Protein AF-A0A6A3VX20-F1 (afdb_monomer_lite)

Sequence (209 aa):
MDNLDRTNVVQSLFGRRSLMLQLNETEALQGNVLNSPFEDFERTFKRVWGNNADAISLFYAGTGALKTDFTRTGKRTKKGALMDGYNSCMRYVMNNFMDGYRQDVLDLLLGRFSVSRSKPSPFQTQGESLESVLTKLMGLVVAFFLVETYRSGSQSYMFERLFRSVLLTLLICAGVFTVLVKKGNALGKKLVRLPSLRPQDGCMTTWKR

Radius of gyration: 25.56 Å; chains: 1; bounding box: 77×34×66 Å

Structure (mmCIF, N/CA/C/O backbone):
data_AF-A0A6A3VX20-F1
#
_entry.id   AF-A0A6A3VX20-F1
#
loop_
_atom_site.group_PDB
_atom_site.id
_atom_site.type_symbol
_atom_site.label_atom_id
_atom_site.label_alt_id
_atom_site.label_comp_id
_atom_site.label_asym_id
_atom_site.label_entity_id
_atom_site.label_seq_id
_atom_site.pdbx_PDB_ins_code
_atom_site.Cartn_x
_atom_site.Cartn_y
_atom_site.Cartn_z
_atom_site.occupancy
_atom_site.B_iso_or_equiv
_atom_site.auth_seq_id
_atom_site.auth_comp_id
_atom_site.auth_asym_id
_atom_site.auth_atom_id
_atom_site.pdbx_PDB_model_num
ATOM 1 N N . MET A 1 1 ? -7.091 10.932 -1.385 1.00 47.62 1 MET A N 1
ATOM 2 C CA . MET A 1 1 ? -7.929 10.007 -0.600 1.00 47.62 1 MET A CA 1
ATOM 3 C C . MET A 1 1 ? -7.103 9.507 0.567 1.00 47.62 1 MET A C 1
ATOM 5 O O . MET A 1 1 ? -6.034 8.979 0.318 1.00 47.62 1 MET A O 1
ATOM 9 N N . ASP A 1 2 ? -7.589 9.749 1.784 1.00 53.16 2 ASP A N 1
ATOM 10 C CA . ASP A 1 2 ? -7.041 9.296 3.078 1.00 53.16 2 ASP A CA 1
ATOM 11 C C . ASP A 1 2 ? -8.202 9.305 4.101 1.00 53.16 2 ASP A C 1
ATOM 13 O O . ASP A 1 2 ? -8.168 9.907 5.176 1.00 53.16 2 ASP A O 1
ATOM 17 N N . ASN A 1 3 ? -9.342 8.760 3.672 1.00 71.56 3 ASN A N 1
ATOM 18 C CA . ASN A 1 3 ? -10.591 8.765 4.429 1.00 71.56 3 ASN A CA 1
ATOM 19 C C . ASN A 1 3 ? -10.781 7.482 5.237 1.00 71.56 3 ASN A C 1
ATOM 21 O O . ASN A 1 3 ? -11.480 7.560 6.237 1.00 71.56 3 ASN A O 1
ATOM 25 N N . LEU A 1 4 ? -10.131 6.368 4.874 1.00 76.12 4 LEU A N 1
ATOM 26 C CA . LEU A 1 4 ? -10.320 5.072 5.533 1.00 76.12 4 LEU A CA 1
ATOM 27 C C . LEU A 1 4 ? -10.043 5.129 7.042 1.00 76.12 4 LEU A C 1
ATOM 29 O O . LEU A 1 4 ? -10.886 4.719 7.838 1.00 76.12 4 LEU A O 1
ATOM 33 N N . ASP A 1 5 ? -8.905 5.700 7.444 1.00 75.94 5 ASP A N 1
ATOM 34 C CA . ASP A 1 5 ? -8.541 5.812 8.861 1.00 75.94 5 ASP A CA 1
ATOM 35 C C . ASP A 1 5 ? -9.547 6.694 9.618 1.00 75.94 5 ASP A C 1
ATOM 37 O O . ASP A 1 5 ? -9.981 6.360 10.721 1.00 75.94 5 ASP A O 1
ATOM 41 N N . ARG A 1 6 ? -9.980 7.803 9.002 1.00 80.56 6 ARG A N 1
ATOM 42 C CA . ARG A 1 6 ? -10.959 8.726 9.598 1.00 80.56 6 ARG A CA 1
ATOM 43 C C . ARG A 1 6 ? -12.339 8.081 9.711 1.00 80.56 6 ARG A C 1
ATOM 45 O O . ARG A 1 6 ? -12.985 8.212 10.746 1.00 80.56 6 ARG A O 1
ATOM 52 N N . THR A 1 7 ? -12.782 7.362 8.681 1.00 86.75 7 THR A N 1
ATOM 53 C CA . THR A 1 7 ? -14.069 6.663 8.685 1.00 86.75 7 THR A CA 1
ATOM 54 C C . THR A 1 7 ? -14.068 5.503 9.664 1.00 86.75 7 THR A C 1
ATOM 56 O O . THR A 1 7 ? -15.049 5.351 10.379 1.00 86.75 7 THR A O 1
ATOM 59 N N . ASN A 1 8 ? -12.974 4.740 9.778 1.00 86.88 8 ASN A N 1
ATOM 60 C CA . ASN A 1 8 ? -12.876 3.647 10.746 1.00 86.88 8 ASN A CA 1
ATOM 61 C C . ASN A 1 8 ? -12.945 4.172 12.187 1.00 86.88 8 ASN A C 1
ATOM 63 O O . ASN A 1 8 ? -13.639 3.597 13.021 1.00 86.88 8 ASN A O 1
ATOM 67 N N . VAL A 1 9 ? -12.296 5.308 12.473 1.00 83.69 9 VAL A N 1
ATOM 68 C CA . VAL A 1 9 ? -12.433 5.976 13.776 1.00 83.69 9 VAL A CA 1
ATOM 69 C C . VAL A 1 9 ? -13.889 6.364 14.028 1.00 83.69 9 VAL A C 1
ATOM 71 O O . VAL A 1 9 ? -14.437 5.980 15.056 1.00 83.69 9 VAL A O 1
ATOM 74 N N . VAL A 1 10 ? -14.546 7.053 13.092 1.00 87.38 10 VAL A N 1
ATOM 75 C CA . VAL A 1 10 ? -15.949 7.478 13.251 1.00 87.38 10 VAL A CA 1
ATOM 76 C C . VAL A 1 10 ? -16.891 6.281 13.425 1.00 87.38 10 VAL A C 1
ATOM 78 O O . VAL A 1 10 ? -17.720 6.280 14.332 1.00 87.38 10 VAL A O 1
ATOM 81 N N . GLN A 1 11 ? -16.733 5.232 12.619 1.00 90.25 11 GLN A N 1
ATOM 82 C CA . GLN A 1 11 ? -17.505 3.993 12.733 1.00 90.25 11 GLN A CA 1
ATOM 83 C C . GLN A 1 11 ? -17.296 3.318 14.091 1.00 90.25 11 GLN A C 1
ATOM 85 O O . GLN A 1 11 ? -18.267 2.867 14.695 1.00 90.25 11 GLN A O 1
ATOM 90 N N . SER A 1 12 ? -16.067 3.325 14.618 1.00 88.75 12 SER A N 1
ATOM 91 C CA . SER A 1 12 ? -15.797 2.801 15.958 1.00 88.75 12 SER A CA 1
ATOM 92 C C . SER A 1 12 ? -16.520 3.591 17.055 1.00 88.75 12 SER A C 1
ATOM 94 O O . SER A 1 12 ? -16.995 2.997 18.018 1.00 88.75 12 SER A O 1
ATOM 96 N N . LEU A 1 13 ? -16.702 4.909 16.900 1.00 87.38 13 LEU A N 1
ATOM 97 C CA . LEU A 1 13 ? -17.475 5.710 17.859 1.00 87.38 13 LEU A CA 1
ATOM 98 C C . LEU A 1 13 ? -18.955 5.315 17.860 1.00 87.38 13 LEU A C 1
ATOM 100 O O . LEU A 1 13 ? -19.541 5.122 18.926 1.00 87.38 13 LEU A O 1
ATOM 104 N N . PHE A 1 14 ? -19.548 5.151 16.674 1.00 89.25 14 PHE A N 1
ATOM 105 C CA . PHE A 1 14 ? -20.931 4.687 16.546 1.00 89.25 14 PHE A CA 1
ATOM 106 C C . PHE A 1 14 ? -21.106 3.264 17.081 1.00 89.25 14 PHE A C 1
ATOM 108 O O . PHE A 1 14 ? -22.036 3.012 17.846 1.00 89.25 14 PHE A O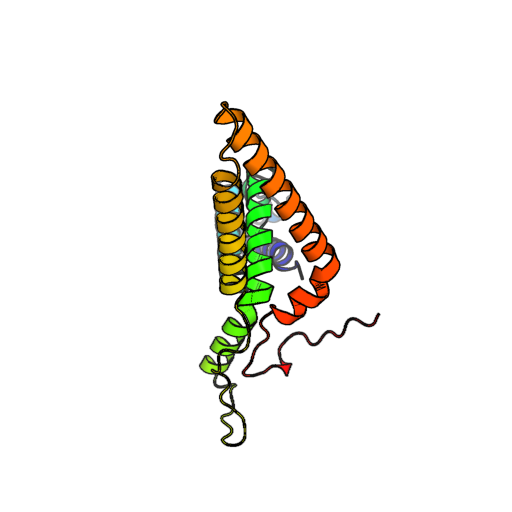 1
ATOM 115 N N . GLY A 1 15 ? -20.183 2.358 16.748 1.00 89.31 15 GLY A N 1
ATOM 116 C CA . GLY A 1 15 ? -20.183 0.986 17.253 1.00 89.31 15 GLY A CA 1
ATOM 117 C C . GLY A 1 15 ? -20.108 0.933 18.778 1.00 89.31 15 GLY A C 1
ATOM 118 O O . GLY A 1 15 ? -20.875 0.205 19.402 1.00 89.31 15 GLY A O 1
ATOM 119 N N . ARG A 1 16 ? -19.256 1.767 19.393 1.00 87.44 16 ARG A N 1
ATOM 120 C CA . ARG A 1 16 ? -19.167 1.881 20.856 1.00 87.44 16 ARG A CA 1
ATOM 121 C C . ARG A 1 16 ? -20.490 2.347 21.455 1.00 87.44 16 ARG A C 1
ATOM 123 O O . ARG A 1 16 ? -20.995 1.715 22.376 1.00 87.44 16 ARG A O 1
ATOM 130 N N . ARG A 1 17 ? -21.061 3.436 20.927 1.00 85.50 17 ARG A N 1
ATOM 131 C CA . ARG A 1 17 ? -22.326 3.994 21.426 1.00 85.50 17 ARG A CA 1
ATOM 132 C C . ARG A 1 17 ? -23.461 2.976 21.339 1.00 85.50 17 ARG A C 1
ATOM 134 O O . ARG A 1 17 ? -24.197 2.812 22.305 1.00 85.50 17 ARG A O 1
ATOM 141 N N . SER A 1 18 ? -23.577 2.282 20.207 1.00 89.75 18 SER A N 1
ATOM 142 C CA . SER A 1 18 ? -24.585 1.237 20.014 1.00 89.75 18 SER A CA 1
ATOM 143 C C . SER A 1 18 ? -24.419 0.093 21.014 1.00 89.75 18 SER A C 1
ATOM 145 O O . SER A 1 18 ? -25.410 -0.383 21.555 1.00 89.75 18 SER A O 1
ATOM 147 N N . LEU A 1 19 ? -23.183 -0.334 21.282 1.00 88.31 19 LEU A N 1
ATOM 148 C CA . LEU A 1 19 ? -22.917 -1.427 22.214 1.00 88.31 19 LEU A CA 1
ATOM 149 C C . LEU A 1 19 ? -23.241 -1.046 23.667 1.00 88.31 19 LEU A C 1
ATOM 151 O O . LEU A 1 19 ? -23.863 -1.831 24.372 1.00 88.31 19 LEU A O 1
ATOM 155 N N . MET A 1 20 ? -22.885 0.167 24.101 1.00 86.50 20 MET A N 1
ATOM 156 C CA . MET A 1 20 ? -23.205 0.646 25.457 1.00 86.50 20 MET A CA 1
ATOM 157 C C . MET A 1 20 ? -24.716 0.756 25.687 1.00 86.50 20 MET A C 1
ATOM 159 O O . MET A 1 20 ? -25.203 0.384 26.750 1.00 86.50 20 MET A O 1
ATOM 163 N N . LEU A 1 21 ? -25.470 1.196 24.672 1.00 85.88 21 LEU A N 1
ATOM 164 C CA . LEU A 1 21 ? -26.936 1.204 24.726 1.00 85.88 21 LEU A CA 1
ATOM 165 C C . LEU A 1 21 ? -27.516 -0.211 24.865 1.00 85.88 21 LEU A C 1
ATOM 167 O O . LEU A 1 21 ? -28.445 -0.410 25.639 1.00 85.88 21 LEU A O 1
ATOM 171 N N . GLN A 1 22 ? -26.964 -1.196 24.149 1.00 88.75 22 GLN A N 1
ATOM 172 C CA . GLN A 1 22 ? -27.412 -2.593 24.230 1.00 88.75 22 GLN A CA 1
ATOM 173 C C . GLN A 1 22 ? -27.111 -3.240 25.588 1.00 88.75 22 GLN A C 1
ATOM 175 O O . GLN A 1 22 ? -27.863 -4.103 26.028 1.00 88.75 22 GLN A O 1
ATOM 180 N N . LEU A 1 23 ? -26.037 -2.814 26.255 1.00 85.44 23 LEU A N 1
ATOM 181 C CA . LEU A 1 23 ? -25.660 -3.280 27.592 1.00 85.44 23 LEU A CA 1
ATOM 182 C C . LEU A 1 23 ? -26.382 -2.529 28.724 1.00 85.44 23 LEU A C 1
ATOM 184 O O . LEU A 1 23 ? -26.141 -2.822 29.888 1.00 85.44 23 LEU A O 1
ATOM 188 N N . ASN A 1 24 ? -27.272 -1.584 28.395 1.00 84.00 24 ASN A N 1
ATOM 189 C CA . ASN A 1 24 ? -27.953 -0.698 29.345 1.00 84.00 24 ASN A CA 1
ATOM 190 C C . ASN A 1 24 ? -26.993 0.160 30.202 1.00 84.00 24 ASN A C 1
ATOM 192 O O . ASN A 1 24 ? -27.363 0.668 31.256 1.00 84.00 24 ASN A O 1
ATOM 196 N N . GLU A 1 25 ? -25.768 0.373 29.716 1.00 80.44 25 GLU A N 1
ATOM 197 C CA . GLU A 1 25 ? -24.710 1.164 30.356 1.00 80.44 25 GLU A CA 1
ATOM 198 C C . GLU A 1 25 ? -24.813 2.637 29.929 1.00 80.44 25 GLU A C 1
ATOM 200 O O . GLU A 1 25 ? -23.901 3.231 29.344 1.00 80.44 25 GLU A O 1
ATOM 205 N N . THR A 1 26 ? -25.976 3.250 30.160 1.00 72.81 26 THR A N 1
ATOM 206 C CA . THR A 1 26 ? -26.253 4.629 29.721 1.00 72.81 26 THR A CA 1
ATOM 207 C C . THR A 1 26 ? -25.430 5.683 30.459 1.00 72.81 26 THR A C 1
ATOM 209 O O . THR A 1 26 ? -25.212 6.767 29.920 1.00 72.81 26 THR A O 1
ATOM 212 N N . GLU A 1 27 ? -24.920 5.373 31.651 1.00 69.12 27 GLU A N 1
ATOM 213 C CA . GLU A 1 27 ? -24.012 6.256 32.396 1.00 69.12 27 GLU A CA 1
ATOM 214 C C . GLU A 1 27 ? -22.659 6.403 31.684 1.00 69.12 27 GLU A C 1
ATOM 216 O O . GLU A 1 27 ? -22.110 7.503 31.597 1.00 69.12 27 GLU A O 1
ATOM 221 N N . ALA A 1 28 ? -22.172 5.337 31.036 1.00 65.38 28 ALA A N 1
ATOM 222 C CA . ALA A 1 28 ? -20.948 5.367 30.235 1.00 65.38 28 ALA A CA 1
ATOM 223 C C . ALA A 1 28 ? -21.065 6.252 28.974 1.00 65.38 28 ALA A C 1
ATOM 225 O O . ALA A 1 28 ? -20.051 6.604 28.370 1.00 65.38 28 ALA A O 1
ATOM 226 N N . LEU A 1 29 ? -22.284 6.646 28.577 1.00 67.44 29 LEU A N 1
ATOM 227 C CA . LEU A 1 29 ? -22.538 7.551 27.449 1.00 67.44 29 LEU A CA 1
ATOM 228 C C . LEU A 1 29 ? -22.410 9.036 27.810 1.00 67.44 29 LEU A C 1
ATOM 230 O O . LEU A 1 29 ? -22.338 9.863 26.900 1.00 67.44 29 LEU A O 1
ATOM 234 N N . GLN A 1 30 ? -22.406 9.379 29.102 1.00 66.94 30 GLN A N 1
ATOM 235 C CA . GLN A 1 30 ? -22.303 10.764 29.577 1.00 66.94 30 GLN A CA 1
ATOM 236 C C . GLN A 1 30 ? -20.843 11.248 29.680 1.00 66.94 30 GLN A C 1
ATOM 238 O O . GLN A 1 30 ? -20.593 12.445 29.810 1.00 66.94 30 GLN A O 1
ATOM 243 N N . GLY A 1 31 ? -19.876 10.325 29.599 1.00 66.50 31 GLY A N 1
ATOM 244 C CA . GLY A 1 31 ? -18.440 10.601 29.650 1.00 66.50 31 GLY A CA 1
ATOM 245 C C . GLY A 1 31 ? -17.804 10.982 28.304 1.00 66.50 31 GLY A C 1
ATOM 246 O O . GLY A 1 31 ? -18.465 11.310 27.320 1.00 66.50 31 GLY A O 1
ATOM 247 N N . ASN A 1 32 ? -16.470 10.937 28.249 1.00 68.38 32 ASN A N 1
ATOM 248 C CA . ASN A 1 32 ? -15.709 11.235 27.035 1.00 68.38 32 ASN A CA 1
ATOM 249 C C . ASN A 1 32 ? -15.990 10.190 25.939 1.00 68.38 32 ASN A C 1
ATOM 251 O O . ASN A 1 32 ? -15.681 9.017 26.099 1.00 68.38 32 ASN A O 1
ATOM 255 N N . VAL A 1 33 ? -16.482 10.630 24.779 1.00 66.19 33 VAL A N 1
ATOM 256 C CA . VAL A 1 33 ? -16.846 9.770 23.632 1.00 66.19 33 VAL A CA 1
ATOM 257 C C . VAL A 1 33 ? -15.693 8.863 23.158 1.00 66.19 33 VAL A C 1
ATOM 259 O O . VAL A 1 33 ? -15.923 7.816 22.544 1.00 66.19 33 VAL A O 1
ATOM 262 N N . LEU A 1 34 ? -14.444 9.253 23.435 1.00 66.38 34 LEU A N 1
ATOM 263 C CA . LEU A 1 34 ? -13.247 8.525 23.019 1.00 66.38 34 LEU A CA 1
ATOM 264 C C . LEU A 1 34 ? -12.863 7.357 23.936 1.00 66.38 34 LEU A C 1
ATOM 266 O O . LEU A 1 34 ? -12.123 6.490 23.473 1.00 66.38 34 LEU A O 1
ATOM 270 N N . ASN A 1 35 ? -13.330 7.317 25.188 1.00 67.06 35 ASN A N 1
ATOM 271 C CA . ASN A 1 35 ? -12.942 6.288 26.155 1.00 67.06 35 ASN A CA 1
ATOM 272 C C . ASN A 1 35 ? -14.130 5.856 27.019 1.00 67.06 35 ASN A C 1
ATOM 274 O O . ASN A 1 35 ? -14.902 6.683 27.489 1.00 67.06 35 ASN A O 1
ATOM 278 N N . SER A 1 36 ? -14.233 4.559 27.277 1.00 72.44 36 SER A N 1
ATOM 279 C CA . SER A 1 36 ? -15.156 4.012 28.273 1.00 72.44 36 SER A CA 1
ATOM 280 C C . SER A 1 36 ? -14.514 3.943 29.671 1.00 72.44 36 SER A C 1
ATOM 282 O O . SER A 1 36 ? -13.284 3.905 29.775 1.00 72.44 36 SER A O 1
ATOM 284 N N . PRO A 1 37 ? -15.318 3.907 30.753 1.00 73.19 37 PRO A N 1
ATOM 285 C CA . PRO A 1 37 ? -14.816 3.691 32.115 1.00 73.19 37 PRO A CA 1
ATOM 286 C C . PRO A 1 37 ? -14.284 2.261 32.340 1.00 73.19 37 PRO A C 1
ATOM 288 O O . PRO A 1 37 ? -13.600 2.002 33.325 1.00 73.19 37 PRO A O 1
ATOM 291 N N . PHE A 1 38 ? -14.564 1.337 31.416 1.00 83.00 38 PHE A N 1
ATOM 292 C CA . PHE A 1 38 ? -14.188 -0.073 31.491 1.00 83.00 38 PHE A CA 1
ATOM 293 C C . PHE A 1 38 ? -12.885 -0.344 30.723 1.00 83.00 38 PHE A C 1
ATOM 295 O O . PHE A 1 38 ? -12.883 -0.513 29.502 1.00 83.00 38 PHE A O 1
ATOM 302 N N . GLU A 1 39 ? -11.758 -0.419 31.432 1.00 83.81 39 GLU A N 1
ATOM 303 C CA . GLU A 1 39 ? -10.433 -0.503 30.801 1.00 83.81 39 GLU A CA 1
ATOM 304 C C . GLU A 1 39 ? -10.226 -1.780 29.959 1.00 83.81 39 GLU A C 1
ATOM 306 O O . GLU A 1 39 ? -9.725 -1.715 28.831 1.00 83.81 39 GLU A O 1
ATOM 311 N N . ASP A 1 40 ? -10.650 -2.943 30.463 1.00 86.94 40 ASP A N 1
ATOM 312 C CA . ASP A 1 40 ? -10.503 -4.223 29.752 1.00 86.94 40 ASP A CA 1
ATOM 313 C C . ASP A 1 40 ? -11.362 -4.293 28.484 1.00 86.94 40 ASP A C 1
ATOM 315 O O . ASP A 1 40 ? -10.932 -4.816 27.443 1.00 86.94 40 ASP A O 1
ATOM 319 N N . PHE A 1 41 ? -12.560 -3.707 28.549 1.00 86.50 41 PHE A N 1
ATOM 320 C CA . PHE A 1 41 ? -13.413 -3.534 27.384 1.00 86.50 41 PHE A CA 1
ATOM 321 C C . PHE A 1 41 ? -12.736 -2.616 26.363 1.00 86.50 41 PHE A C 1
ATOM 323 O O . PHE A 1 41 ? -12.622 -2.998 25.201 1.00 86.50 41 PHE A O 1
ATOM 330 N N . GLU A 1 42 ? -12.213 -1.457 26.775 1.00 85.19 42 GLU A N 1
ATOM 331 C CA . GLU A 1 42 ? -11.577 -0.510 25.856 1.00 85.19 42 GLU A CA 1
ATOM 332 C C . GLU A 1 42 ? -10.351 -1.122 25.163 1.00 85.19 42 GLU A C 1
ATOM 334 O O . GLU A 1 42 ? -10.161 -0.946 23.956 1.00 85.19 42 GLU A O 1
ATOM 339 N N . ARG A 1 43 ? -9.546 -1.903 25.894 1.00 85.94 43 ARG A N 1
ATOM 340 C CA . ARG A 1 43 ? -8.404 -2.641 25.335 1.00 85.94 43 ARG A CA 1
ATOM 341 C C . ARG A 1 43 ? -8.855 -3.624 24.254 1.00 85.94 43 ARG A C 1
ATOM 343 O O . ARG A 1 43 ? -8.271 -3.673 23.168 1.00 85.94 43 ARG A O 1
ATOM 350 N N . THR A 1 44 ? -9.909 -4.389 24.531 1.00 89.75 44 THR A N 1
ATOM 351 C CA . THR A 1 44 ? -10.455 -5.378 23.592 1.00 89.75 44 THR A CA 1
ATOM 352 C C . THR A 1 44 ? -11.109 -4.703 22.387 1.00 89.75 44 THR A C 1
ATOM 354 O O . THR A 1 44 ? -10.848 -5.092 21.248 1.00 89.75 44 THR A O 1
ATOM 357 N N . PHE A 1 45 ? -11.883 -3.645 22.615 1.00 89.19 45 PHE A N 1
ATOM 358 C CA . PHE A 1 45 ? -12.573 -2.867 21.593 1.00 89.19 45 PHE A CA 1
ATOM 359 C C . PHE A 1 45 ? -11.589 -2.216 20.615 1.00 89.19 45 PHE A C 1
ATOM 361 O O . PHE A 1 45 ? -11.701 -2.411 19.402 1.00 89.19 45 PHE A O 1
ATOM 368 N N . LYS A 1 46 ? -10.563 -1.519 21.127 1.00 86.38 46 LYS A N 1
ATOM 369 C CA . LYS A 1 46 ? -9.493 -0.924 20.307 1.00 86.38 46 LYS A CA 1
ATOM 370 C C . LYS A 1 46 ? -8.747 -1.982 19.497 1.00 86.38 46 LYS A C 1
ATOM 372 O O . LYS A 1 46 ? -8.416 -1.742 18.337 1.00 86.38 46 LYS A O 1
ATOM 377 N N . ARG A 1 47 ? -8.519 -3.173 20.063 1.00 88.00 47 ARG A N 1
ATOM 378 C CA . ARG A 1 47 ? -7.897 -4.292 19.338 1.00 88.00 47 ARG A CA 1
ATOM 379 C C . ARG A 1 47 ? -8.767 -4.777 18.176 1.00 88.00 47 ARG A C 1
ATOM 381 O O . ARG A 1 47 ? -8.247 -4.926 17.074 1.00 88.00 47 ARG A O 1
ATOM 388 N N . VAL A 1 48 ? -10.065 -4.993 18.400 1.00 91.25 48 VAL A N 1
ATOM 389 C CA . VAL A 1 48 ? -11.010 -5.441 17.358 1.00 91.25 48 VAL A CA 1
ATOM 390 C C . VAL A 1 48 ? -11.099 -4.417 16.226 1.00 91.25 48 VAL A C 1
ATOM 392 O O . VAL A 1 48 ? -10.933 -4.776 15.063 1.00 91.25 48 VAL A O 1
ATOM 395 N N . TRP A 1 49 ? -11.264 -3.135 16.552 1.00 88.38 49 TRP A N 1
ATOM 396 C CA . TRP A 1 49 ? -11.341 -2.072 15.545 1.00 88.38 49 TRP A CA 1
ATOM 397 C C . TRP A 1 49 ? -10.015 -1.797 14.832 1.00 88.38 49 TRP A C 1
ATOM 399 O O . TRP A 1 49 ? -10.020 -1.421 13.660 1.00 88.38 49 TRP A O 1
ATOM 409 N N . GLY A 1 50 ? -8.880 -2.020 15.500 1.00 86.19 50 GLY A N 1
ATOM 410 C CA . GLY A 1 50 ? -7.568 -2.019 14.856 1.00 86.19 50 GLY A CA 1
ATOM 411 C C . GLY A 1 50 ? -7.437 -3.146 13.829 1.00 86.19 50 GLY A C 1
ATOM 412 O O . GLY A 1 50 ? -6.991 -2.905 12.713 1.00 86.19 50 GLY A O 1
ATOM 413 N N . ASN A 1 51 ? -7.896 -4.355 14.166 1.00 88.19 51 ASN A N 1
ATOM 414 C CA . ASN A 1 51 ? -7.886 -5.490 13.239 1.00 88.19 51 ASN A CA 1
ATOM 415 C C . ASN A 1 51 ? -8.856 -5.287 12.064 1.00 88.19 51 ASN A C 1
ATOM 417 O O . ASN A 1 51 ? -8.535 -5.661 10.940 1.00 88.19 51 ASN A O 1
ATOM 421 N N . ASN A 1 52 ? -10.011 -4.661 12.306 1.00 89.25 52 ASN A N 1
ATOM 422 C CA . ASN A 1 52 ? -10.936 -4.267 11.244 1.00 89.25 52 ASN A CA 1
ATOM 423 C C . ASN A 1 52 ? -10.275 -3.289 10.259 1.00 89.25 52 ASN A C 1
ATOM 425 O O . ASN A 1 52 ? -10.339 -3.492 9.049 1.00 89.25 52 ASN A O 1
ATOM 429 N N . ALA A 1 53 ? -9.581 -2.268 10.773 1.00 85.81 53 ALA A N 1
ATOM 430 C CA . ALA A 1 53 ? -8.836 -1.329 9.938 1.00 85.81 53 ALA A CA 1
ATOM 431 C C . ALA A 1 53 ? -7.759 -2.037 9.103 1.00 85.81 53 ALA A C 1
ATOM 433 O O . ALA A 1 53 ? -7.644 -1.775 7.906 1.00 85.81 53 ALA A O 1
ATOM 434 N N . ASP A 1 54 ? -7.004 -2.953 9.718 1.00 85.50 54 ASP A N 1
ATOM 435 C CA . ASP A 1 54 ? -5.979 -3.749 9.038 1.00 85.50 54 ASP A CA 1
ATOM 436 C C . ASP A 1 54 ? -6.581 -4.596 7.904 1.00 85.50 54 ASP A C 1
ATOM 438 O O . ASP A 1 54 ? -6.047 -4.602 6.793 1.00 85.50 54 ASP A O 1
ATOM 442 N N . ALA A 1 55 ? -7.717 -5.254 8.150 1.00 88.50 55 ALA A N 1
ATOM 443 C CA . ALA A 1 55 ? -8.404 -6.077 7.157 1.00 88.50 55 ALA A CA 1
ATOM 444 C C . ALA A 1 55 ? -8.941 -5.247 5.981 1.00 88.50 55 ALA A C 1
ATOM 446 O O . ALA A 1 55 ? -8.711 -5.594 4.823 1.00 88.50 55 ALA A O 1
ATOM 447 N N . ILE A 1 56 ? -9.611 -4.121 6.250 1.00 87.44 56 ILE A N 1
ATOM 448 C CA . ILE A 1 56 ? -10.138 -3.257 5.182 1.00 87.44 56 ILE A CA 1
ATOM 449 C C . ILE A 1 56 ? -8.989 -2.627 4.386 1.00 87.44 56 ILE A C 1
ATOM 451 O O . ILE A 1 56 ? -9.045 -2.561 3.157 1.00 87.44 56 ILE A O 1
ATOM 455 N N . SER A 1 57 ? -7.919 -2.208 5.065 1.00 85.69 57 SER A N 1
ATOM 456 C CA . SER A 1 57 ? -6.719 -1.681 4.413 1.00 85.69 57 SER A CA 1
ATOM 457 C C . SER A 1 57 ? -6.077 -2.712 3.484 1.00 85.69 57 SER A C 1
ATOM 459 O O . SER A 1 57 ? -5.626 -2.351 2.396 1.00 85.69 57 SER A O 1
ATOM 461 N N . LEU A 1 58 ? -6.074 -3.992 3.866 1.00 84.94 58 LEU A N 1
ATOM 462 C CA . LEU A 1 58 ? -5.560 -5.064 3.019 1.00 84.94 58 LEU A CA 1
ATOM 463 C C . LEU A 1 58 ? -6.376 -5.203 1.728 1.00 84.94 58 LEU A C 1
ATOM 465 O O . LEU A 1 58 ? -5.788 -5.311 0.656 1.00 84.94 58 LEU A O 1
ATOM 469 N N . PHE A 1 59 ? -7.707 -5.151 1.802 1.00 80.62 59 PHE A N 1
ATOM 470 C CA . PHE A 1 59 ? -8.550 -5.233 0.605 1.00 80.62 59 PHE A CA 1
ATOM 471 C C . PHE A 1 59 ? -8.419 -4.010 -0.300 1.00 80.62 59 PHE A C 1
ATOM 473 O O . PHE A 1 59 ? -8.392 -4.151 -1.519 1.00 80.62 59 PHE A O 1
ATOM 480 N N . TYR A 1 60 ? -8.337 -2.817 0.289 1.00 78.69 60 TYR A N 1
ATOM 481 C CA . TYR A 1 60 ? -8.330 -1.572 -0.472 1.00 78.69 60 TYR A CA 1
ATOM 482 C C . TYR A 1 60 ? -6.949 -1.212 -1.027 1.00 78.69 60 TYR A C 1
ATOM 484 O O . TYR A 1 60 ? -6.820 -0.803 -2.174 1.00 78.69 60 TYR A O 1
ATOM 492 N N . ALA A 1 61 ? -5.909 -1.338 -0.206 1.00 80.19 61 ALA A N 1
ATOM 493 C CA . ALA A 1 61 ? -4.566 -0.857 -0.518 1.00 80.19 61 ALA A CA 1
ATOM 494 C C . ALA A 1 61 ? -3.528 -1.986 -0.614 1.00 80.19 61 ALA A C 1
ATOM 496 O O . ALA A 1 61 ? -2.366 -1.730 -0.930 1.00 80.19 61 ALA A O 1
ATOM 497 N N . GLY A 1 62 ? -3.917 -3.230 -0.311 1.00 78.94 62 GLY A N 1
ATOM 498 C CA . GLY A 1 62 ? -3.024 -4.385 -0.360 1.00 78.94 62 GLY A CA 1
ATOM 499 C C . GLY A 1 62 ? -1.995 -4.452 0.769 1.00 78.94 62 GLY A C 1
ATOM 500 O O . GLY A 1 62 ? -1.129 -5.323 0.755 1.00 78.94 62 GLY A O 1
ATOM 501 N N . THR A 1 63 ? -2.073 -3.549 1.749 1.00 82.50 63 THR A N 1
ATOM 502 C CA . THR A 1 63 ? -1.156 -3.488 2.894 1.00 82.50 63 THR A CA 1
ATOM 503 C C . THR A 1 63 ? -1.922 -3.263 4.193 1.00 82.50 63 THR A C 1
ATOM 505 O O . THR A 1 63 ? -3.073 -2.824 4.174 1.00 82.50 63 THR A O 1
ATOM 508 N N . GLY A 1 64 ? -1.285 -3.540 5.336 1.00 80.19 64 GLY A N 1
ATOM 509 C CA . GLY A 1 64 ? -1.862 -3.245 6.655 1.00 80.19 64 GLY A CA 1
ATOM 510 C C . GLY A 1 64 ? -2.146 -1.753 6.852 1.00 80.19 64 GLY A C 1
ATOM 511 O O . GLY A 1 64 ? -1.648 -0.915 6.090 1.00 80.19 64 GLY A O 1
ATOM 512 N N . ALA A 1 65 ? -2.953 -1.405 7.858 1.00 77.62 65 ALA A N 1
ATOM 513 C CA . ALA A 1 65 ? -3.312 -0.013 8.102 1.00 77.62 65 ALA A CA 1
ATOM 514 C C . ALA A 1 65 ? -2.075 0.826 8.481 1.00 77.62 65 ALA A C 1
ATOM 516 O O . ALA A 1 65 ? -1.080 0.322 9.013 1.00 77.62 65 ALA A O 1
ATOM 517 N N . LEU A 1 66 ? -2.130 2.125 8.183 1.00 77.19 66 LEU A N 1
ATOM 518 C CA . LEU A 1 66 ? -1.118 3.074 8.647 1.00 77.19 66 LEU A CA 1
ATOM 519 C C . LEU A 1 66 ? -1.453 3.474 10.085 1.00 77.19 66 LEU A C 1
ATOM 521 O O . LEU A 1 66 ? -2.613 3.440 10.492 1.00 77.19 66 LEU A O 1
ATOM 525 N N . LYS A 1 67 ? -0.443 3.878 10.862 1.00 73.31 67 LYS A N 1
ATOM 526 C CA . LYS A 1 67 ? -0.615 4.408 12.229 1.00 73.31 67 LYS A CA 1
ATOM 527 C C . LYS A 1 67 ? -1.340 3.448 13.181 1.00 73.31 67 LYS A C 1
ATOM 529 O O . LYS A 1 67 ? -1.994 3.877 14.134 1.00 73.31 67 LYS A O 1
ATOM 534 N N . THR A 1 68 ? -1.191 2.144 12.961 1.00 66.69 68 THR A N 1
ATOM 535 C CA . THR A 1 68 ? -1.748 1.091 13.829 1.00 66.69 68 THR A CA 1
ATOM 536 C C . THR A 1 68 ? -1.226 1.170 15.264 1.00 66.69 68 THR A C 1
ATOM 538 O O . THR A 1 68 ? -1.904 0.762 16.205 1.00 66.69 68 THR A O 1
ATOM 541 N N . ASP A 1 69 ? -0.030 1.724 15.461 1.00 65.00 69 ASP A N 1
ATOM 542 C CA . ASP A 1 69 ? 0.547 1.961 16.782 1.00 65.00 69 ASP A CA 1
ATOM 543 C C . ASP A 1 69 ? -0.203 3.062 17.545 1.00 65.00 69 ASP A C 1
ATOM 545 O O . ASP A 1 69 ? -0.502 2.901 18.732 1.00 65.00 69 ASP A O 1
ATOM 549 N N . PHE A 1 70 ? -0.598 4.132 16.852 1.00 63.03 70 PHE A N 1
ATOM 550 C CA . PHE A 1 70 ? -1.399 5.206 17.426 1.00 63.03 70 PHE A CA 1
ATOM 551 C C . PHE A 1 70 ? -2.810 4.730 17.790 1.00 63.03 70 PHE A C 1
ATOM 553 O O . PHE A 1 70 ? -3.290 5.040 18.877 1.00 63.03 70 PHE A O 1
ATOM 560 N N . THR A 1 71 ? -3.459 3.928 16.940 1.00 63.16 71 THR A N 1
ATOM 561 C CA . THR A 1 71 ? -4.808 3.412 17.232 1.00 63.16 71 THR A CA 1
ATOM 562 C C . THR A 1 71 ? -4.819 2.389 18.371 1.00 63.16 71 THR A C 1
ATOM 564 O O . THR A 1 71 ? -5.779 2.353 19.140 1.00 63.16 71 THR A O 1
ATOM 567 N N . ARG A 1 72 ? -3.750 1.593 18.530 1.00 66.81 72 ARG A N 1
ATOM 568 C CA . ARG A 1 72 ? -3.657 0.564 19.584 1.00 66.81 72 ARG A CA 1
ATOM 569 C C . ARG A 1 72 ? -3.136 1.082 20.924 1.00 66.81 72 ARG A C 1
ATOM 571 O O . ARG A 1 72 ? -3.611 0.633 21.960 1.00 66.81 72 ARG A O 1
ATOM 578 N N . THR A 1 73 ? -2.165 1.995 20.925 1.00 61.41 73 THR A N 1
ATOM 579 C CA . THR A 1 73 ? -1.477 2.435 22.159 1.00 61.41 73 THR A CA 1
ATOM 580 C C . THR A 1 73 ? -1.627 3.923 22.470 1.00 61.41 73 THR A C 1
ATOM 582 O O . THR A 1 73 ? -1.210 4.370 23.536 1.00 61.41 73 THR A O 1
ATOM 585 N N . GLY A 1 74 ? -2.194 4.717 21.556 1.00 62.75 74 GLY A N 1
ATOM 586 C CA . GLY A 1 74 ? -2.352 6.167 21.718 1.00 62.75 74 GLY A CA 1
ATOM 587 C C . GLY A 1 74 ? -1.046 6.969 21.651 1.00 62.75 74 GLY A C 1
ATOM 588 O O . GLY A 1 74 ? -1.078 8.193 21.752 1.00 62.75 74 GLY A O 1
ATOM 589 N N . LYS A 1 75 ? 0.110 6.314 21.467 1.00 69.50 75 LYS A N 1
ATOM 590 C CA . LYS A 1 75 ? 1.430 6.949 21.354 1.00 69.50 75 LYS A CA 1
ATOM 591 C C . LYS A 1 75 ? 2.112 6.545 20.054 1.00 69.50 75 LYS A C 1
ATOM 593 O O . LYS A 1 75 ? 1.997 5.413 19.594 1.00 69.50 75 LYS A O 1
ATOM 598 N N . ARG A 1 76 ? 2.856 7.486 19.469 1.00 70.50 76 ARG A N 1
ATOM 599 C CA . ARG A 1 76 ? 3.632 7.249 18.250 1.00 70.50 76 ARG A CA 1
ATOM 600 C C . ARG A 1 76 ? 4.978 6.616 18.589 1.00 70.50 76 ARG A C 1
ATOM 602 O O . ARG A 1 76 ? 5.745 7.176 19.368 1.00 70.50 76 ARG A O 1
ATOM 609 N N . THR A 1 77 ? 5.287 5.477 17.978 1.00 79.44 77 THR A N 1
ATOM 610 C CA . THR A 1 77 ? 6.557 4.768 18.181 1.00 79.44 77 THR A CA 1
ATOM 611 C C . THR A 1 77 ? 7.484 4.948 16.978 1.00 79.44 77 THR A C 1
ATOM 613 O O . THR A 1 77 ? 7.034 4.995 15.834 1.00 79.44 77 THR A O 1
ATOM 616 N N . LYS A 1 78 ? 8.807 5.011 17.202 1.00 83.56 78 LYS A N 1
ATOM 617 C CA . LYS A 1 78 ? 9.790 5.083 16.097 1.00 83.56 78 LYS A CA 1
ATOM 618 C C . LYS A 1 78 ? 9.696 3.861 15.171 1.00 83.56 78 LYS A C 1
ATOM 620 O O . LYS A 1 78 ? 9.789 3.999 13.956 1.00 83.56 78 LYS A O 1
ATOM 625 N N . LYS A 1 79 ? 9.443 2.678 15.745 1.00 82.31 79 LYS A N 1
ATOM 626 C CA . LYS A 1 79 ? 9.207 1.433 14.997 1.00 82.31 79 LYS A CA 1
ATOM 627 C C . LYS A 1 79 ? 7.938 1.516 14.138 1.00 82.31 79 LYS A C 1
ATOM 629 O O . LYS A 1 79 ? 7.983 1.144 12.971 1.00 82.31 79 LYS A O 1
ATOM 634 N N . GLY A 1 80 ? 6.842 2.045 14.686 1.00 80.38 80 GLY A N 1
ATOM 635 C CA . GLY A 1 80 ? 5.599 2.269 13.943 1.00 80.38 80 GLY A CA 1
ATOM 636 C C . GLY A 1 80 ? 5.763 3.279 12.810 1.00 80.38 80 GLY A C 1
ATOM 637 O O . GLY A 1 80 ? 5.255 3.058 11.718 1.00 80.38 80 GLY A O 1
ATOM 638 N N . ALA A 1 81 ? 6.561 4.332 13.011 1.00 84.12 81 ALA A N 1
ATOM 639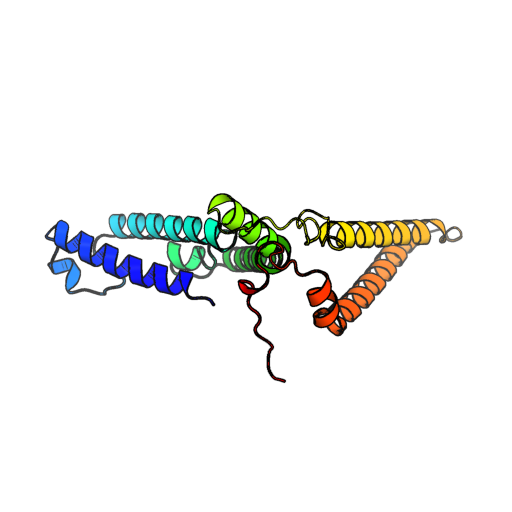 C CA . ALA A 1 81 ? 6.882 5.281 11.947 1.00 84.12 81 ALA A CA 1
ATOM 640 C C . ALA A 1 81 ? 7.641 4.639 10.773 1.00 84.12 81 ALA A C 1
ATOM 642 O O . ALA A 1 81 ? 7.337 4.935 9.619 1.00 84.12 81 ALA A O 1
ATOM 643 N N . LEU A 1 82 ? 8.588 3.738 11.051 1.00 86.31 82 LEU A N 1
ATOM 644 C CA . LEU A 1 82 ? 9.317 3.018 10.005 1.00 86.31 82 LEU A CA 1
ATOM 645 C C . LEU A 1 82 ? 8.415 2.022 9.262 1.00 86.31 82 LEU A C 1
ATOM 647 O O . LEU A 1 82 ? 8.449 1.964 8.034 1.00 86.31 82 LEU A O 1
ATOM 651 N N . MET A 1 83 ? 7.568 1.292 9.993 1.00 84.12 83 MET A N 1
ATOM 652 C CA . MET A 1 83 ? 6.588 0.379 9.395 1.00 84.12 83 MET A CA 1
ATOM 653 C C . MET A 1 83 ? 5.587 1.125 8.504 1.00 84.12 83 MET A C 1
ATOM 655 O O . MET A 1 83 ? 5.254 0.661 7.417 1.00 84.12 83 MET A O 1
ATOM 659 N N . ASP A 1 84 ? 5.161 2.316 8.920 1.00 84.81 84 ASP A N 1
ATOM 660 C CA . ASP A 1 84 ? 4.291 3.165 8.112 1.00 84.81 84 ASP A CA 1
ATOM 661 C C . ASP A 1 84 ? 4.971 3.647 6.832 1.00 84.81 84 ASP A C 1
ATOM 663 O O . ASP A 1 84 ? 4.327 3.711 5.785 1.00 84.81 84 ASP A O 1
ATOM 667 N N . GLY A 1 85 ? 6.271 3.950 6.888 1.00 85.62 85 GLY A N 1
ATOM 668 C CA . GLY A 1 85 ? 7.061 4.258 5.698 1.00 85.62 85 GLY A CA 1
ATOM 669 C C . GLY A 1 85 ? 7.069 3.088 4.713 1.00 85.62 85 GLY A C 1
ATOM 670 O O . GLY A 1 85 ? 6.754 3.270 3.538 1.00 85.62 85 GLY A O 1
ATOM 671 N N . TYR A 1 86 ? 7.338 1.875 5.205 1.00 86.69 86 TYR A N 1
ATOM 672 C CA . TYR A 1 86 ? 7.294 0.655 4.396 1.00 86.69 86 TYR A CA 1
ATOM 673 C C . TYR A 1 86 ? 5.910 0.423 3.772 1.00 86.69 86 TYR A C 1
ATOM 675 O O . TYR A 1 86 ? 5.800 0.264 2.555 1.00 86.69 86 TYR A O 1
ATOM 683 N N . ASN A 1 87 ? 4.846 0.486 4.579 1.00 83.19 87 ASN A N 1
ATOM 684 C CA . ASN A 1 87 ? 3.473 0.318 4.104 1.00 83.19 87 ASN A CA 1
ATOM 685 C C . ASN A 1 87 ? 3.097 1.389 3.075 1.00 83.19 87 ASN A C 1
ATOM 687 O O . ASN A 1 87 ? 2.442 1.070 2.088 1.00 83.19 87 ASN A O 1
ATOM 691 N N . SER A 1 88 ? 3.533 2.637 3.259 1.00 84.44 88 SER A N 1
ATOM 692 C CA . SER A 1 88 ? 3.283 3.730 2.308 1.00 84.44 88 SER A CA 1
ATOM 693 C C . SER A 1 88 ? 3.979 3.493 0.969 1.00 84.44 88 SER A C 1
ATOM 695 O O .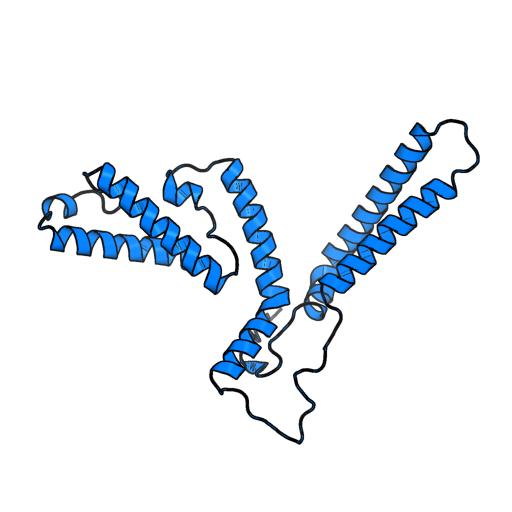 SER A 1 88 ? 3.352 3.643 -0.079 1.00 84.44 88 SER A O 1
ATOM 697 N N . CYS A 1 89 ? 5.247 3.070 0.986 1.00 85.19 89 CYS A N 1
ATOM 698 C CA . CYS A 1 89 ? 5.982 2.704 -0.226 1.00 85.19 89 CYS A CA 1
ATOM 699 C C . CYS A 1 89 ? 5.311 1.533 -0.950 1.00 85.19 89 CYS A C 1
ATOM 701 O O . CYS A 1 89 ? 5.109 1.585 -2.162 1.00 85.19 89 CYS A O 1
ATOM 703 N N . MET A 1 90 ? 4.913 0.499 -0.207 1.00 83.88 90 MET A N 1
ATOM 704 C CA . MET A 1 90 ? 4.238 -0.664 -0.772 1.00 83.88 90 MET A CA 1
ATOM 705 C C . MET A 1 90 ? 2.878 -0.285 -1.377 1.00 83.88 90 MET A C 1
ATOM 707 O O . MET A 1 90 ? 2.606 -0.655 -2.515 1.00 83.88 90 MET A O 1
ATOM 711 N N . ARG A 1 91 ? 2.068 0.541 -0.697 1.00 86.06 91 ARG A N 1
ATOM 712 C CA . ARG A 1 91 ? 0.814 1.082 -1.260 1.00 86.06 91 ARG A CA 1
ATOM 713 C C . ARG A 1 91 ? 1.057 1.886 -2.523 1.00 86.06 91 ARG A C 1
ATOM 715 O O . ARG A 1 91 ? 0.321 1.725 -3.487 1.00 86.06 91 ARG A O 1
ATOM 722 N N . TYR A 1 92 ? 2.085 2.734 -2.542 1.00 84.25 92 TYR A N 1
ATOM 723 C CA . TYR A 1 92 ? 2.433 3.496 -3.738 1.00 84.25 92 TYR A CA 1
ATOM 724 C C . TYR A 1 92 ? 2.712 2.561 -4.918 1.00 84.25 92 TYR A C 1
ATOM 726 O O . TYR A 1 92 ? 2.168 2.767 -6.001 1.00 84.25 92 TYR A O 1
ATOM 734 N N . VAL A 1 93 ? 3.498 1.503 -4.707 1.00 83.31 93 VAL A N 1
ATOM 735 C CA . VAL A 1 93 ? 3.802 0.521 -5.755 1.00 83.31 93 VAL A CA 1
ATOM 736 C C . VAL A 1 93 ? 2.541 -0.243 -6.175 1.00 83.31 93 VAL A C 1
ATOM 738 O O . VAL A 1 93 ? 2.222 -0.311 -7.360 1.00 83.31 93 VAL A O 1
ATOM 741 N N . MET A 1 94 ? 1.783 -0.784 -5.223 1.00 83.12 94 MET A N 1
ATOM 742 C CA . MET A 1 94 ? 0.588 -1.578 -5.510 1.00 83.12 94 MET A CA 1
ATOM 743 C C . MET A 1 94 ? -0.484 -0.766 -6.244 1.00 83.12 94 MET A C 1
ATOM 745 O O . MET A 1 94 ? -1.036 -1.266 -7.222 1.00 83.12 94 MET A O 1
ATOM 749 N N . ASN A 1 95 ? -0.722 0.480 -5.831 1.00 83.50 95 ASN A N 1
ATOM 750 C CA . ASN A 1 95 ? -1.740 1.349 -6.422 1.00 83.50 95 ASN A CA 1
ATOM 751 C C . ASN A 1 95 ? -1.349 1.859 -7.818 1.00 83.50 95 ASN A C 1
ATOM 753 O O . ASN A 1 95 ? -2.218 2.118 -8.638 1.00 83.50 95 ASN A O 1
ATOM 757 N N . ASN A 1 96 ? -0.055 2.022 -8.112 1.00 81.88 96 ASN A N 1
ATOM 758 C CA . ASN A 1 96 ? 0.384 2.513 -9.425 1.00 81.88 96 ASN A CA 1
ATOM 759 C C . ASN A 1 96 ? 0.621 1.388 -10.442 1.00 81.88 96 ASN A C 1
ATOM 761 O O . ASN A 1 96 ? 0.408 1.587 -11.636 1.00 81.88 96 ASN A O 1
ATOM 765 N N . PHE A 1 97 ? 1.090 0.218 -9.999 1.00 81.31 97 PHE A N 1
ATOM 766 C CA . PHE A 1 97 ? 1.593 -0.821 -10.908 1.00 81.31 97 PHE A CA 1
ATOM 767 C C . PHE A 1 97 ? 0.760 -2.101 -10.929 1.00 81.31 97 PHE A C 1
ATOM 769 O O . PHE A 1 97 ? 0.870 -2.860 -11.887 1.00 81.31 97 PHE A O 1
ATOM 776 N N . MET A 1 98 ? -0.064 -2.357 -9.910 1.00 80.75 98 MET A N 1
ATOM 777 C CA . MET A 1 98 ? -0.868 -3.586 -9.822 1.00 80.75 98 MET A CA 1
ATOM 778 C C . MET A 1 98 ? -2.376 -3.325 -9.847 1.00 80.75 98 MET A C 1
ATOM 780 O O . MET A 1 98 ? -3.148 -4.254 -10.074 1.00 80.75 98 MET A O 1
ATOM 784 N N . ASP A 1 99 ? -2.801 -2.081 -9.639 1.00 82.88 99 ASP A N 1
ATOM 785 C CA . ASP A 1 99 ? -4.211 -1.728 -9.475 1.00 82.88 99 ASP A CA 1
ATOM 786 C C . ASP A 1 99 ? -5.039 -1.934 -10.745 1.00 82.88 99 ASP A C 1
ATOM 788 O O . ASP A 1 99 ? -6.091 -2.565 -10.689 1.00 82.88 99 ASP A O 1
ATOM 792 N N . GLY A 1 100 ? -4.519 -1.533 -11.913 1.00 82.12 100 GLY A N 1
ATOM 793 C CA . GLY A 1 100 ? -5.201 -1.762 -13.191 1.00 82.12 100 GLY A CA 1
ATOM 794 C C . GLY A 1 100 ? -5.526 -3.237 -13.439 1.00 82.12 100 GLY A C 1
ATOM 795 O O . GLY A 1 100 ? -6.635 -3.565 -13.845 1.00 82.12 100 GLY A O 1
ATOM 796 N N . TYR A 1 101 ? -4.602 -4.140 -13.091 1.00 83.12 101 TYR A N 1
ATOM 797 C CA . TYR A 1 101 ? -4.839 -5.581 -13.198 1.00 83.12 101 TYR A CA 1
ATOM 798 C C . TYR A 1 101 ? -5.920 -6.068 -12.222 1.00 83.12 101 TYR A C 1
ATOM 800 O O . TYR A 1 101 ? -6.760 -6.884 -12.595 1.00 83.12 101 TYR A O 1
ATOM 808 N N . ARG A 1 102 ? -5.939 -5.566 -10.977 1.00 84.25 102 ARG A N 1
ATOM 809 C CA . ARG A 1 102 ? -6.999 -5.911 -10.011 1.00 84.25 102 ARG A CA 1
ATOM 810 C C . ARG A 1 102 ? -8.368 -5.466 -10.503 1.00 84.25 102 ARG A C 1
ATOM 812 O O . ARG A 1 102 ? -9.318 -6.238 -10.414 1.00 84.25 102 ARG A O 1
ATOM 819 N N . GLN A 1 103 ? -8.449 -4.250 -11.034 1.00 86.12 103 GLN A N 1
ATOM 820 C CA . GLN A 1 103 ? -9.681 -3.707 -11.585 1.00 86.12 103 GLN A CA 1
ATOM 821 C C . GLN A 1 103 ? -10.171 -4.540 -12.777 1.00 86.12 103 GLN A C 1
ATOM 823 O O . GLN A 1 103 ? -11.344 -4.897 -12.823 1.00 86.12 103 GLN A O 1
ATOM 828 N N . ASP A 1 104 ? -9.267 -4.950 -13.670 1.00 85.94 104 ASP A N 1
ATOM 829 C CA . ASP A 1 104 ? -9.606 -5.827 -14.794 1.00 85.94 104 ASP A CA 1
ATOM 830 C C . ASP A 1 104 ? -10.152 -7.189 -14.323 1.00 85.94 104 ASP A C 1
ATOM 832 O O . ASP A 1 104 ? -11.150 -7.682 -14.851 1.00 85.94 104 ASP A O 1
ATOM 836 N N . VAL A 1 105 ? -9.556 -7.796 -13.290 1.00 87.50 105 VAL A N 1
ATOM 837 C CA . VAL A 1 105 ? -10.077 -9.047 -12.709 1.00 87.50 105 VAL A CA 1
ATOM 838 C C . VAL A 1 105 ? -11.483 -8.844 -12.135 1.00 87.50 105 VAL A C 1
ATOM 840 O O . VAL A 1 105 ? -12.360 -9.677 -12.363 1.00 87.50 105 VAL A O 1
ATOM 843 N N . LEU A 1 106 ? -11.726 -7.741 -11.422 1.00 88.19 106 LEU A N 1
ATOM 844 C CA . LEU A 1 106 ? -13.047 -7.428 -10.873 1.00 88.19 106 LEU A CA 1
ATOM 845 C C . LEU A 1 106 ? -14.088 -7.209 -11.974 1.00 88.19 106 LEU A C 1
ATOM 847 O O . LEU A 1 106 ? -15.191 -7.745 -11.885 1.00 88.19 106 LEU A O 1
ATOM 851 N N . ASP A 1 107 ? -13.744 -6.472 -13.026 1.00 87.81 107 ASP A N 1
ATOM 852 C CA . ASP A 1 107 ? -14.647 -6.228 -14.150 1.00 87.81 107 ASP A CA 1
ATOM 853 C C . ASP A 1 107 ? -14.986 -7.515 -14.908 1.00 87.81 107 ASP A C 1
ATOM 855 O O . ASP A 1 107 ? -16.121 -7.681 -15.365 1.00 87.81 107 ASP A O 1
ATOM 859 N N . LEU A 1 108 ? -14.038 -8.452 -14.996 1.00 88.06 108 LEU A N 1
ATOM 860 C CA . LEU A 1 108 ? -14.276 -9.773 -15.567 1.00 88.06 108 LEU A CA 1
ATOM 861 C C . LEU A 1 108 ? -15.223 -10.607 -14.689 1.00 88.06 108 LEU A C 1
ATOM 863 O O . LEU A 1 108 ? -16.196 -11.158 -15.201 1.00 88.06 108 LEU A O 1
ATOM 867 N N . LEU A 1 109 ? -14.979 -10.662 -13.375 1.00 89.69 109 LEU A N 1
ATOM 868 C CA . LEU A 1 109 ? -15.808 -11.414 -12.422 1.00 89.69 109 LEU A CA 1
ATOM 869 C C . LEU A 1 109 ? -17.236 -10.864 -12.319 1.00 89.69 109 LEU A C 1
ATOM 871 O O . LEU A 1 109 ? -18.186 -11.627 -12.174 1.00 89.69 109 LEU A O 1
ATOM 875 N N . LEU A 1 110 ? -17.394 -9.544 -12.416 1.00 90.25 110 LEU A N 1
ATOM 876 C CA . LEU A 1 110 ? -18.691 -8.867 -12.374 1.00 90.25 110 LEU A CA 1
ATOM 877 C C . LEU A 1 110 ? -19.409 -8.853 -13.734 1.00 90.25 110 LEU A C 1
ATOM 879 O O . LEU A 1 110 ? -20.475 -8.246 -13.846 1.00 90.25 110 LEU A O 1
ATOM 883 N N . GLY A 1 111 ? -18.831 -9.463 -14.776 1.00 87.50 111 GLY A N 1
ATOM 884 C CA . GLY A 1 111 ? -19.421 -9.515 -16.116 1.00 87.50 111 GLY A CA 1
ATOM 885 C C . GLY A 1 111 ? -19.528 -8.150 -16.807 1.00 87.50 111 GLY A C 1
ATOM 886 O O . GLY A 1 111 ? -20.350 -7.968 -17.701 1.00 87.50 111 GLY A O 1
ATOM 887 N N . ARG A 1 112 ? -18.718 -7.165 -16.402 1.00 85.00 112 ARG A N 1
ATOM 888 C CA . ARG A 1 112 ? -18.730 -5.795 -16.951 1.00 85.00 112 ARG A CA 1
ATOM 889 C C . ARG A 1 112 ? -17.937 -5.655 -18.251 1.00 85.00 112 ARG A C 1
ATOM 891 O O . ARG A 1 112 ? -17.985 -4.598 -18.893 1.00 85.00 112 ARG A O 1
ATOM 898 N N . PHE A 1 113 ? -17.198 -6.694 -18.633 1.00 82.12 113 PHE A N 1
ATOM 899 C CA . PHE A 1 113 ? -16.424 -6.748 -19.865 1.00 82.12 113 PHE A CA 1
ATOM 900 C C . PHE A 1 113 ? -17.290 -7.158 -21.067 1.00 82.12 113 PHE A C 1
ATOM 902 O O . PHE A 1 113 ? -18.010 -8.152 -21.023 1.00 82.12 113 PHE A O 1
ATOM 909 N N . SER A 1 114 ? -17.189 -6.404 -22.165 1.00 78.81 114 SER A N 1
ATOM 910 C CA . SER A 1 114 ? -17.874 -6.700 -23.429 1.00 78.81 114 SER A CA 1
ATOM 911 C C . SER A 1 114 ? -16.868 -7.205 -24.461 1.00 78.81 114 SER A C 1
ATOM 913 O O . SER A 1 114 ? -15.925 -6.499 -24.830 1.00 78.81 114 SER A O 1
ATOM 915 N N . VAL A 1 115 ? -17.072 -8.437 -24.930 1.00 79.62 115 VAL A N 1
ATOM 916 C CA . VAL A 1 115 ? -16.211 -9.072 -25.932 1.00 79.62 115 VAL A CA 1
ATOM 917 C C . VAL A 1 115 ? -16.533 -8.495 -27.309 1.00 79.62 115 VAL A C 1
ATOM 919 O O . VAL A 1 115 ? -17.636 -8.674 -27.821 1.00 79.62 115 VAL A O 1
ATOM 922 N N . SER A 1 116 ? -15.556 -7.846 -27.944 1.00 80.12 116 SER A N 1
ATOM 923 C CA . SER A 1 116 ? -15.663 -7.409 -29.339 1.00 80.12 116 SER A CA 1
ATOM 924 C C . SER A 1 116 ? -14.623 -8.109 -30.201 1.00 80.12 116 SER A C 1
ATOM 926 O O . SER A 1 116 ? -13.432 -8.018 -29.919 1.00 80.12 116 SER A O 1
ATOM 928 N N . ARG A 1 117 ? -15.055 -8.744 -31.297 1.00 81.31 117 ARG A N 1
ATOM 929 C CA . ARG A 1 117 ? -14.148 -9.378 -32.273 1.00 81.31 117 ARG A CA 1
ATOM 930 C C . ARG A 1 117 ? -13.328 -8.368 -33.085 1.00 81.31 117 ARG A C 1
ATOM 932 O O . ARG A 1 117 ? -12.333 -8.746 -33.687 1.00 81.31 117 ARG A O 1
ATOM 939 N N . SER A 1 118 ? -13.745 -7.100 -33.109 1.00 82.38 118 SER A N 1
ATOM 940 C CA . SER A 1 118 ? -13.046 -6.019 -33.817 1.00 82.38 118 SER A CA 1
ATOM 941 C C . SER A 1 118 ? -11.930 -5.361 -33.002 1.00 82.38 118 SER A C 1
ATOM 943 O O . SER A 1 118 ? -11.161 -4.577 -33.554 1.00 82.38 118 SER A O 1
ATOM 945 N N . LYS A 1 119 ? -11.845 -5.640 -31.694 1.00 77.25 119 LYS A N 1
ATOM 946 C CA . LYS A 1 119 ? -10.824 -5.072 -30.807 1.00 77.25 119 LYS A CA 1
ATOM 947 C C . LYS A 1 119 ? -9.721 -6.107 -30.553 1.00 77.25 119 LYS A C 1
ATOM 949 O O . LYS A 1 119 ? -10.029 -7.295 -30.456 1.00 77.25 119 LYS A O 1
ATOM 954 N N . PRO A 1 120 ? -8.449 -5.685 -30.434 1.00 76.38 120 PRO A N 1
ATOM 955 C CA . PRO A 1 120 ? -7.373 -6.587 -30.040 1.00 76.38 120 PRO A CA 1
ATOM 956 C C . PRO A 1 120 ? -7.639 -7.170 -28.647 1.00 76.38 120 PRO A C 1
ATOM 958 O O . PRO A 1 120 ? -8.329 -6.560 -27.828 1.00 76.38 120 PRO A O 1
ATOM 961 N N . SER A 1 121 ? -7.084 -8.357 -28.384 1.00 76.62 121 SER A N 1
ATOM 962 C CA . SER A 1 121 ? -7.226 -9.009 -27.080 1.00 76.62 121 SER A CA 1
ATOM 963 C C . SER A 1 121 ? -6.657 -8.112 -25.970 1.00 76.62 121 SER A C 1
ATOM 965 O O . SER A 1 121 ? -5.501 -7.694 -26.076 1.00 76.62 121 SER A O 1
ATOM 967 N N . PRO A 1 122 ? -7.416 -7.852 -24.890 1.00 71.00 122 PRO A N 1
ATOM 968 C CA . PRO A 1 122 ? -6.939 -7.050 -23.765 1.00 71.00 122 PRO A CA 1
ATOM 969 C C . PRO A 1 122 ? -5.846 -7.762 -22.953 1.00 71.00 122 PRO A C 1
ATOM 971 O O . PRO A 1 122 ? -5.108 -7.118 -22.220 1.00 71.00 122 PRO A O 1
ATOM 974 N N . PHE A 1 123 ? -5.693 -9.080 -23.118 1.00 72.06 123 PHE A N 1
ATOM 975 C CA . PHE A 1 123 ? -4.692 -9.891 -22.418 1.00 72.06 123 PHE A CA 1
ATOM 976 C C . PHE A 1 123 ? -3.317 -9.899 -23.099 1.00 72.06 123 PHE A C 1
ATOM 978 O O . PHE A 1 123 ? -2.463 -10.719 -22.769 1.00 72.06 123 PHE A O 1
ATOM 985 N N . GLN A 1 124 ? -3.084 -9.017 -24.073 1.00 68.69 124 GLN A N 1
ATOM 986 C CA . GLN A 1 124 ? -1.737 -8.806 -24.590 1.00 68.69 124 GLN A CA 1
ATOM 987 C C . GLN A 1 124 ? -0.893 -8.109 -23.523 1.00 68.69 124 GLN A C 1
ATOM 989 O O . GLN A 1 124 ? -1.306 -7.100 -22.955 1.00 68.69 124 GLN A O 1
ATOM 994 N N . THR A 1 125 ? 0.301 -8.639 -23.258 1.00 61.16 125 THR A N 1
ATOM 995 C CA . THR A 1 125 ? 1.256 -8.082 -22.295 1.00 61.16 125 THR A CA 1
ATOM 996 C C . THR A 1 125 ? 1.705 -6.691 -22.756 1.00 61.16 125 THR A C 1
ATOM 998 O O . THR A 1 125 ? 2.682 -6.549 -23.489 1.00 61.16 125 THR A O 1
ATOM 1001 N N . GLN A 1 126 ? 0.967 -5.644 -22.385 1.00 60.12 126 GLN A N 1
ATOM 1002 C CA . GLN A 1 126 ? 1.314 -4.273 -22.744 1.00 60.12 126 GLN A CA 1
ATOM 1003 C C . GLN A 1 126 ? 2.368 -3.723 -21.774 1.00 60.12 126 GLN A C 1
ATOM 1005 O O . GLN A 1 126 ? 2.099 -3.501 -20.594 1.00 60.12 126 GLN A O 1
ATOM 1010 N N . GLY A 1 127 ? 3.570 -3.477 -22.303 1.00 65.06 127 GLY A N 1
ATOM 1011 C CA . GLY A 1 127 ? 4.623 -2.691 -21.656 1.00 65.06 127 GLY A CA 1
ATOM 1012 C C . GLY A 1 127 ? 5.573 -3.462 -20.735 1.00 65.06 127 GLY A C 1
ATOM 1013 O O . GLY A 1 127 ? 5.296 -4.570 -20.274 1.00 65.06 127 GLY A O 1
ATOM 1014 N N . GLU A 1 128 ? 6.731 -2.852 -20.465 1.00 71.88 128 GLU A N 1
ATOM 1015 C CA . GLU A 1 128 ? 7.688 -3.380 -19.490 1.00 71.88 128 GLU A CA 1
ATOM 1016 C C . GLU A 1 128 ? 7.090 -3.320 -18.080 1.00 71.88 128 GLU A C 1
ATOM 1018 O O . GLU A 1 128 ? 6.629 -2.268 -17.634 1.00 71.88 128 GLU A O 1
ATOM 1023 N N . SER A 1 129 ? 7.096 -4.446 -17.362 1.00 74.56 129 SER A N 1
ATOM 1024 C CA . SER A 1 129 ? 6.712 -4.460 -15.951 1.00 74.56 129 SER A CA 1
ATOM 1025 C C . SER A 1 129 ? 7.758 -3.730 -15.108 1.00 74.56 129 SER A C 1
ATOM 1027 O O . SER A 1 129 ? 8.952 -3.757 -15.416 1.00 74.56 129 SER A O 1
ATOM 1029 N N . LEU A 1 130 ? 7.325 -3.127 -13.996 1.00 76.62 130 LEU A N 1
ATOM 1030 C CA . LEU A 1 130 ? 8.243 -2.557 -13.007 1.00 76.62 130 LEU A CA 1
ATOM 1031 C C . LEU A 1 130 ? 9.277 -3.596 -12.548 1.00 76.62 130 LEU A C 1
ATOM 1033 O O . LEU A 1 130 ? 10.455 -3.278 -12.437 1.00 76.62 130 LEU A O 1
ATOM 1037 N N . GLU A 1 131 ? 8.854 -4.845 -12.358 1.00 79.88 131 GLU A N 1
ATOM 1038 C CA . GLU A 1 131 ? 9.743 -5.960 -12.022 1.00 79.88 131 GLU A CA 1
ATOM 1039 C C . GLU A 1 131 ? 10.837 -6.151 -13.074 1.00 79.88 131 GLU A C 1
ATOM 1041 O O . GLU A 1 131 ? 12.013 -6.177 -12.728 1.00 79.88 131 GLU A O 1
ATOM 1046 N N . SER A 1 132 ? 10.481 -6.182 -14.363 1.00 83.25 132 SER A N 1
ATOM 1047 C CA . SER A 1 132 ? 11.461 -6.327 -15.442 1.00 83.25 132 SER A CA 1
ATOM 1048 C C . SER A 1 132 ? 12.450 -5.162 -15.479 1.00 83.25 132 SER A C 1
ATOM 1050 O O . SER A 1 132 ? 13.652 -5.386 -15.631 1.00 83.25 132 SER A O 1
ATOM 1052 N N . VAL A 1 133 ? 11.975 -3.928 -15.290 1.00 83.88 133 VAL A N 1
ATOM 1053 C CA . VAL A 1 133 ? 12.839 -2.739 -15.235 1.00 83.88 133 VAL A CA 1
ATOM 1054 C C . VAL A 1 133 ? 13.790 -2.806 -14.040 1.00 83.88 133 VAL A C 1
ATOM 1056 O O . VAL A 1 133 ? 14.984 -2.544 -14.193 1.00 83.88 133 VAL A O 1
ATOM 1059 N N . LEU A 1 134 ? 13.298 -3.198 -12.862 1.00 83.44 134 LEU A N 1
ATOM 1060 C CA . LEU A 1 134 ? 14.118 -3.354 -11.661 1.00 83.44 134 LEU A CA 1
ATOM 1061 C C . LEU A 1 134 ? 15.168 -4.455 -11.825 1.00 83.44 134 LEU A C 1
ATOM 1063 O O . LEU A 1 134 ? 16.327 -4.234 -11.478 1.00 83.44 134 LEU A O 1
ATOM 1067 N N . THR A 1 135 ? 14.806 -5.604 -12.400 1.00 86.94 135 THR A N 1
ATOM 1068 C CA . THR A 1 135 ? 15.754 -6.692 -12.678 1.00 86.94 135 THR A CA 1
ATOM 1069 C C . THR A 1 135 ? 16.840 -6.246 -13.656 1.00 86.94 135 THR A C 1
ATOM 1071 O O . THR A 1 135 ? 18.018 -6.508 -13.416 1.00 86.94 135 THR A O 1
ATOM 1074 N N . LYS A 1 136 ? 16.481 -5.516 -14.722 1.00 87.81 136 LYS A N 1
ATOM 1075 C CA . LYS A 1 136 ? 17.454 -4.960 -15.680 1.00 87.81 136 LYS A CA 1
ATOM 1076 C C . LYS A 1 136 ? 18.407 -3.967 -15.014 1.00 87.81 136 LYS A C 1
ATOM 1078 O O . LYS A 1 136 ? 19.615 -4.053 -15.222 1.00 87.81 136 LYS A O 1
ATOM 1083 N N . LEU A 1 137 ? 17.884 -3.052 -14.195 1.00 86.12 137 LEU A N 1
ATOM 1084 C CA . LEU A 1 137 ? 18.699 -2.081 -13.458 1.00 86.12 137 LEU A CA 1
ATOM 1085 C C . LEU A 1 137 ? 19.643 -2.768 -12.469 1.00 86.12 137 LEU A C 1
ATOM 1087 O O . LEU A 1 137 ? 20.821 -2.425 -12.412 1.00 86.12 137 LEU A O 1
ATOM 1091 N N . MET A 1 138 ? 19.153 -3.761 -11.728 1.00 86.75 138 MET A N 1
ATOM 1092 C CA . MET A 1 138 ? 19.964 -4.527 -10.784 1.00 86.75 138 MET A CA 1
ATOM 1093 C C . MET A 1 138 ? 21.074 -5.300 -11.501 1.00 86.75 138 MET A C 1
ATOM 1095 O O . MET A 1 138 ? 22.226 -5.247 -11.078 1.00 86.75 138 MET A O 1
ATOM 1099 N N . GLY A 1 139 ? 20.752 -5.942 -12.627 1.00 89.88 139 GLY A N 1
ATOM 1100 C CA . GLY A 1 139 ? 21.737 -6.613 -13.473 1.00 89.88 139 GLY A CA 1
ATOM 1101 C C . GLY A 1 139 ? 22.819 -5.659 -13.984 1.00 89.88 139 GLY A C 1
ATOM 1102 O O . GLY A 1 139 ? 23.996 -6.005 -13.944 1.00 89.88 139 GLY A O 1
ATOM 1103 N N . LEU A 1 140 ? 22.449 -4.438 -14.386 1.00 88.38 140 LEU A N 1
ATOM 1104 C CA . LEU A 1 140 ? 23.400 -3.412 -14.826 1.00 88.38 140 LEU A CA 1
ATOM 1105 C C . LEU A 1 140 ? 24.330 -2.979 -13.685 1.00 88.38 140 LEU A C 1
ATOM 1107 O O . LEU A 1 140 ? 25.541 -2.916 -13.882 1.00 88.38 140 LEU A O 1
ATOM 1111 N N . VAL A 1 141 ? 23.792 -2.737 -12.486 1.00 88.00 141 VAL A N 1
ATOM 1112 C CA . VAL A 1 141 ? 24.589 -2.376 -11.300 1.00 88.00 141 VAL A CA 1
ATOM 1113 C C . VAL A 1 141 ? 25.582 -3.484 -10.943 1.00 88.00 141 VAL A C 1
ATOM 1115 O O . VAL A 1 141 ? 26.754 -3.201 -10.704 1.00 88.00 141 VAL A O 1
ATOM 1118 N N . VAL A 1 142 ? 25.140 -4.745 -10.956 1.00 89.00 142 VAL A N 1
ATOM 1119 C CA . VAL A 1 142 ? 26.006 -5.902 -10.687 1.00 89.00 142 VAL A CA 1
ATOM 1120 C C . VAL A 1 142 ? 27.080 -6.041 -11.764 1.00 89.00 142 VAL A C 1
ATOM 1122 O O . VAL A 1 142 ? 28.254 -6.190 -11.435 1.00 89.00 142 VAL A O 1
ATOM 1125 N N . ALA A 1 143 ? 26.713 -5.940 -13.042 1.00 89.38 143 ALA A N 1
ATOM 1126 C CA . ALA A 1 143 ? 27.666 -6.008 -14.145 1.00 89.38 143 ALA A CA 1
ATOM 1127 C C . ALA A 1 143 ? 28.718 -4.895 -14.048 1.00 89.38 143 ALA A C 1
ATOM 1129 O O . ALA A 1 143 ? 29.907 -5.166 -14.184 1.00 89.38 143 ALA A O 1
ATOM 1130 N N . PHE A 1 144 ? 28.301 -3.664 -13.741 1.00 86.31 144 PHE A N 1
ATOM 1131 C CA . PHE A 1 144 ? 29.213 -2.542 -13.538 1.00 86.31 144 PHE A CA 1
ATOM 1132 C C . PHE A 1 144 ? 30.178 -2.798 -12.374 1.00 86.31 144 PHE A C 1
ATOM 1134 O O . PHE A 1 144 ? 31.388 -2.641 -12.528 1.00 86.31 144 PHE A O 1
ATOM 1141 N N . PHE A 1 145 ? 29.660 -3.256 -11.231 1.00 86.38 145 PHE A N 1
ATOM 1142 C CA . PHE A 1 145 ? 30.480 -3.592 -10.070 1.00 86.38 145 PHE A CA 1
ATOM 1143 C C . PHE A 1 145 ? 31.526 -4.669 -10.399 1.00 86.38 145 PHE A C 1
ATOM 1145 O O . PHE A 1 145 ? 32.697 -4.532 -10.037 1.00 86.38 145 PHE A O 1
ATOM 1152 N N . LEU A 1 146 ? 31.130 -5.717 -11.130 1.00 87.50 146 LEU A N 1
ATOM 1153 C CA . LEU A 1 146 ? 32.033 -6.786 -11.559 1.00 87.50 146 LEU A CA 1
ATOM 1154 C C . LEU A 1 146 ? 33.094 -6.281 -12.545 1.00 87.50 146 LEU A C 1
ATOM 1156 O O . LEU A 1 146 ? 34.269 -6.613 -12.389 1.00 87.50 146 LEU A O 1
ATOM 1160 N N . VAL A 1 147 ? 32.710 -5.444 -13.513 1.00 86.94 147 VAL A N 1
ATOM 1161 C CA . VAL A 1 147 ? 33.636 -4.849 -14.490 1.00 86.94 147 VAL A CA 1
ATOM 1162 C C . VAL A 1 147 ? 34.661 -3.952 -13.802 1.00 86.94 147 VAL A C 1
ATOM 1164 O O . VAL A 1 147 ? 35.850 -4.088 -14.076 1.00 86.94 147 VAL A O 1
ATOM 1167 N N . GLU A 1 148 ? 34.253 -3.086 -12.873 1.00 81.75 148 GLU A N 1
ATOM 1168 C CA . GLU A 1 148 ? 35.193 -2.237 -12.125 1.00 81.75 148 GLU A CA 1
ATOM 1169 C C . GLU A 1 148 ? 36.105 -3.055 -11.205 1.00 81.75 148 GLU A C 1
ATOM 1171 O O . GLU A 1 148 ? 37.296 -2.761 -11.070 1.00 81.75 148 GLU A O 1
ATOM 1176 N N . THR A 1 149 ? 35.579 -4.134 -10.623 1.00 81.50 149 THR A N 1
ATOM 1177 C CA . THR A 1 149 ? 36.384 -5.065 -9.825 1.00 81.50 149 THR A CA 1
ATOM 1178 C C . THR A 1 149 ? 37.422 -5.792 -10.688 1.00 81.50 149 THR A C 1
ATOM 1180 O O . THR A 1 149 ? 38.544 -6.010 -10.231 1.00 81.50 149 THR A O 1
ATOM 1183 N N . TYR A 1 150 ? 37.086 -6.128 -11.938 1.00 81.12 150 TYR A N 1
ATOM 1184 C CA . TYR A 1 150 ? 37.975 -6.818 -12.879 1.00 81.12 150 TYR A CA 1
ATOM 1185 C C . TYR A 1 150 ? 39.003 -5.885 -13.543 1.00 81.12 150 TYR A C 1
ATOM 1187 O O . TYR A 1 150 ? 40.177 -6.230 -13.654 1.00 81.12 150 TYR A O 1
ATOM 1195 N N . ARG A 1 151 ? 38.594 -4.676 -13.951 1.00 77.75 151 ARG A N 1
ATOM 1196 C CA . ARG A 1 151 ? 39.442 -3.695 -14.656 1.00 77.75 151 ARG A CA 1
ATOM 1197 C C . ARG A 1 151 ? 40.578 -3.154 -13.782 1.00 77.75 151 ARG A C 1
ATOM 1199 O O . ARG A 1 151 ? 41.603 -2.712 -14.294 1.00 77.75 151 ARG A O 1
ATOM 1206 N N . SER A 1 152 ? 40.427 -3.205 -12.461 1.00 66.38 152 SER A N 1
ATOM 1207 C CA . SER A 1 152 ? 41.438 -2.782 -11.485 1.00 66.38 152 SER A CA 1
ATOM 1208 C C . SER A 1 152 ? 42.525 -3.857 -11.274 1.00 66.38 152 SER A C 1
ATOM 1210 O O . SER A 1 152 ? 42.771 -4.327 -10.164 1.00 66.38 152 SER A O 1
ATOM 1212 N N . GLY A 1 153 ? 43.165 -4.283 -12.366 1.00 63.09 153 GLY A N 1
ATOM 1213 C CA . GLY A 1 153 ? 44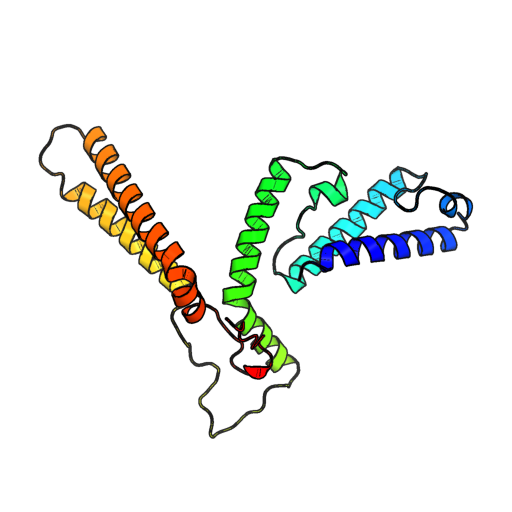.137 -5.384 -12.395 1.00 63.09 153 GLY A CA 1
ATOM 1214 C C . GLY A 1 153 ? 45.585 -5.023 -12.033 1.00 63.09 153 GLY A C 1
ATOM 1215 O O . GLY A 1 153 ? 46.448 -5.878 -12.177 1.00 63.09 153 GLY A O 1
ATOM 1216 N N . SER A 1 154 ? 45.888 -3.791 -11.595 1.00 67.75 154 SER A N 1
ATOM 1217 C CA . SER A 1 154 ? 47.281 -3.295 -11.539 1.00 67.75 154 SER A CA 1
ATOM 1218 C C . SER A 1 154 ? 47.731 -2.598 -10.235 1.00 67.75 154 SER A C 1
ATOM 1220 O O . SER A 1 154 ? 48.679 -1.820 -10.294 1.00 67.75 154 SER A O 1
ATOM 1222 N N . GLN A 1 155 ? 47.133 -2.829 -9.058 1.00 57.50 155 GLN A N 1
ATOM 1223 C CA . GLN A 1 155 ? 47.689 -2.305 -7.788 1.00 57.50 155 GLN A CA 1
ATOM 1224 C C . GLN A 1 155 ? 47.421 -3.219 -6.577 1.00 57.50 155 GLN A C 1
ATOM 1226 O O . GLN A 1 155 ? 46.370 -3.844 -6.465 1.00 57.50 155 GLN A O 1
ATOM 1231 N N . SER A 1 156 ? 48.384 -3.252 -5.658 1.00 63.44 156 SER A N 1
ATOM 1232 C CA . SER A 1 156 ? 48.636 -4.231 -4.584 1.00 63.44 156 SER A CA 1
ATOM 1233 C C . SER A 1 156 ? 47.613 -4.310 -3.436 1.00 63.44 156 SER A C 1
ATOM 1235 O O . SER A 1 156 ? 47.817 -5.078 -2.498 1.00 63.44 156 SER A O 1
ATOM 1237 N N . TYR A 1 157 ? 46.519 -3.541 -3.465 1.00 73.31 157 TYR A N 1
ATOM 1238 C CA . TYR A 1 157 ? 45.625 -3.366 -2.312 1.00 73.31 157 TYR A CA 1
ATOM 1239 C C . TYR A 1 157 ? 44.170 -3.720 -2.644 1.00 73.31 157 TYR A C 1
ATOM 1241 O O . TYR A 1 157 ? 43.384 -2.898 -3.117 1.00 73.31 157 TYR A O 1
ATOM 1249 N N . MET A 1 158 ? 43.783 -4.960 -2.325 1.00 75.38 158 MET A N 1
ATOM 1250 C CA . MET A 1 158 ? 42.412 -5.481 -2.476 1.00 75.38 158 MET A CA 1
ATOM 1251 C C . MET A 1 158 ? 41.349 -4.580 -1.827 1.00 75.38 158 MET A C 1
ATOM 1253 O O . MET A 1 158 ? 40.260 -4.411 -2.377 1.00 75.38 158 MET A O 1
ATOM 1257 N N . PHE A 1 159 ? 41.671 -3.988 -0.671 1.00 78.56 159 PHE A N 1
ATOM 1258 C CA . PHE A 1 159 ? 40.760 -3.115 0.068 1.00 78.56 159 PHE A CA 1
ATOM 1259 C C . PHE A 1 159 ? 40.495 -1.794 -0.667 1.00 78.56 159 PHE A C 1
ATOM 1261 O O . PHE A 1 159 ? 39.344 -1.378 -0.782 1.00 78.56 159 PHE A O 1
ATOM 1268 N N . GLU A 1 160 ? 41.525 -1.172 -1.247 1.00 80.81 160 GLU A N 1
ATOM 1269 C CA . GLU A 1 160 ? 41.357 0.057 -2.033 1.00 80.81 160 GLU A CA 1
ATOM 1270 C C . GLU A 1 160 ? 40.524 -0.177 -3.295 1.00 80.81 160 GLU A C 1
ATOM 1272 O O . GLU A 1 160 ? 39.698 0.662 -3.660 1.00 80.81 160 GLU A O 1
ATOM 1277 N N . ARG A 1 161 ? 40.687 -1.338 -3.940 1.00 77.19 161 ARG A N 1
ATOM 1278 C CA . ARG A 1 161 ? 39.869 -1.741 -5.090 1.00 77.19 161 ARG A CA 1
ATOM 1279 C C . ARG A 1 161 ? 38.394 -1.879 -4.719 1.00 77.19 161 ARG A C 1
ATOM 1281 O O . ARG A 1 161 ? 37.519 -1.388 -5.436 1.00 77.19 161 ARG A O 1
ATOM 1288 N N . LEU A 1 162 ? 38.111 -2.536 -3.597 1.00 82.19 162 LEU A N 1
ATOM 1289 C CA . LEU A 1 162 ? 36.743 -2.738 -3.125 1.00 82.19 162 LEU A CA 1
ATOM 1290 C C . LEU A 1 162 ? 36.110 -1.403 -2.708 1.00 82.19 162 LEU A C 1
ATOM 1292 O O . LEU A 1 162 ? 34.983 -1.105 -3.088 1.00 82.19 162 LEU A O 1
ATOM 1296 N N . PHE A 1 163 ? 36.868 -0.541 -2.034 1.00 84.69 163 PHE A N 1
ATOM 1297 C CA . PHE A 1 163 ? 36.397 0.789 -1.662 1.00 84.69 163 PHE A CA 1
ATOM 1298 C C . PHE A 1 163 ? 36.085 1.663 -2.889 1.00 84.69 163 PHE A C 1
ATOM 1300 O O . PHE A 1 163 ? 35.014 2.264 -2.962 1.00 84.69 163 PHE A O 1
ATOM 1307 N N . ARG A 1 164 ? 36.972 1.690 -3.896 1.00 83.50 164 ARG A N 1
ATOM 1308 C CA . ARG A 1 164 ? 36.762 2.455 -5.141 1.00 83.50 164 ARG A CA 1
ATOM 1309 C C . ARG A 1 164 ? 35.570 1.945 -5.951 1.00 83.50 164 ARG A C 1
ATOM 1311 O O . ARG A 1 164 ? 34.765 2.755 -6.404 1.00 83.50 164 ARG A O 1
ATOM 1318 N N . SER A 1 165 ? 35.438 0.629 -6.118 1.00 83.81 165 SER A N 1
ATOM 1319 C CA . SER A 1 165 ? 34.316 0.029 -6.859 1.00 83.81 165 SER A CA 1
ATOM 1320 C C . SER A 1 165 ? 32.973 0.303 -6.179 1.00 83.81 165 SER A C 1
ATOM 1322 O O . SER A 1 165 ? 32.023 0.697 -6.856 1.00 83.81 165 SER A O 1
ATOM 1324 N N . VAL A 1 166 ? 32.894 0.200 -4.847 1.00 86.50 166 VAL A N 1
ATOM 1325 C CA . VAL A 1 166 ? 31.690 0.565 -4.084 1.00 86.50 166 VAL A CA 1
ATOM 1326 C C . VAL A 1 166 ? 31.368 2.051 -4.247 1.00 86.50 166 VAL A C 1
ATOM 1328 O O . VAL A 1 166 ? 30.227 2.395 -4.550 1.00 86.50 166 VAL A O 1
ATOM 1331 N N . LEU A 1 167 ? 32.359 2.935 -4.111 1.00 88.50 167 LEU A N 1
ATOM 1332 C CA . LEU A 1 167 ? 32.145 4.381 -4.188 1.00 88.50 167 LEU A CA 1
ATOM 1333 C C . LEU A 1 167 ? 31.677 4.828 -5.584 1.00 88.50 167 LEU A C 1
ATOM 1335 O O . LEU A 1 167 ? 30.718 5.589 -5.693 1.00 88.50 167 LEU A O 1
ATOM 1339 N N . LEU A 1 168 ? 32.283 4.306 -6.655 1.00 85.12 168 LEU A N 1
ATOM 1340 C CA . LEU A 1 168 ? 31.854 4.578 -8.034 1.00 85.12 168 LEU A CA 1
ATOM 1341 C C . LEU A 1 168 ? 30.454 4.030 -8.322 1.00 85.12 168 LEU A C 1
ATOM 1343 O O . LEU A 1 168 ? 29.634 4.717 -8.933 1.00 85.12 168 LEU A O 1
ATOM 1347 N N . THR A 1 169 ? 30.154 2.826 -7.832 1.00 87.38 169 THR A N 1
ATOM 1348 C CA . THR A 1 169 ? 28.818 2.232 -7.972 1.00 87.38 169 THR A CA 1
ATOM 1349 C C . THR A 1 169 ? 27.768 3.086 -7.254 1.00 87.38 169 THR A C 1
ATOM 1351 O O . THR A 1 169 ? 26.718 3.372 -7.824 1.00 87.38 169 THR A O 1
ATOM 1354 N N . LEU A 1 170 ? 28.062 3.583 -6.046 1.00 88.25 170 LEU A N 1
ATOM 1355 C CA . LEU A 1 170 ? 27.178 4.493 -5.309 1.00 88.25 170 LEU A CA 1
ATOM 1356 C C . LEU A 1 170 ? 26.961 5.823 -6.043 1.00 88.25 170 LEU A C 1
ATOM 1358 O O . LEU A 1 170 ? 25.832 6.312 -6.083 1.00 88.25 170 LEU A O 1
ATOM 1362 N N . LEU A 1 171 ? 28.002 6.389 -6.662 1.00 88.44 171 LEU A N 1
ATOM 1363 C CA . LEU A 1 171 ? 27.887 7.617 -7.456 1.00 88.44 171 LEU A CA 1
ATOM 1364 C C . LEU A 1 171 ? 26.995 7.427 -8.690 1.00 88.44 171 LEU A C 1
ATOM 1366 O O . LEU A 1 171 ? 26.159 8.284 -8.979 1.00 88.44 171 LEU A O 1
ATOM 1370 N N . ILE A 1 172 ? 27.113 6.295 -9.388 1.00 86.62 172 ILE A N 1
ATOM 1371 C CA . ILE A 1 172 ? 26.239 5.970 -10.524 1.00 86.62 172 ILE A CA 1
ATOM 1372 C C . ILE A 1 172 ? 24.804 5.758 -10.052 1.00 86.62 172 ILE A C 1
ATOM 1374 O O . ILE A 1 172 ? 23.885 6.319 -10.648 1.00 86.62 172 ILE A O 1
ATOM 1378 N N . CYS A 1 173 ? 24.598 5.024 -8.958 1.00 87.56 173 CYS A N 1
ATOM 1379 C CA . CYS A 1 173 ? 23.278 4.864 -8.353 1.00 87.56 173 CYS A CA 1
ATOM 1380 C C . CYS A 1 173 ? 22.657 6.221 -7.992 1.00 87.56 173 CYS A C 1
ATOM 1382 O O . CYS A 1 173 ? 21.490 6.455 -8.300 1.00 87.56 173 CYS A O 1
ATOM 1384 N N . ALA A 1 174 ? 23.431 7.147 -7.418 1.00 88.31 174 ALA A N 1
ATOM 1385 C CA . ALA A 1 174 ? 22.976 8.503 -7.115 1.00 88.31 174 ALA A CA 1
ATOM 1386 C C . ALA A 1 174 ? 22.644 9.309 -8.387 1.00 88.31 174 ALA A C 1
ATOM 1388 O O . ALA A 1 174 ? 21.628 10.009 -8.436 1.00 88.31 174 ALA A O 1
ATOM 1389 N N . GLY A 1 175 ? 23.450 9.179 -9.444 1.00 86.06 175 GLY A N 1
ATOM 1390 C CA . GLY A 1 175 ? 23.194 9.800 -10.746 1.00 86.06 175 GLY A CA 1
ATOM 1391 C C . GLY A 1 175 ? 21.906 9.289 -11.396 1.00 86.06 175 GLY A C 1
ATOM 1392 O O . GLY A 1 175 ? 21.041 10.084 -11.773 1.00 86.06 175 GLY A O 1
ATOM 1393 N N . VAL A 1 176 ? 21.730 7.966 -11.453 1.00 84.12 176 VAL A N 1
ATOM 1394 C CA . VAL A 1 176 ? 20.507 7.313 -11.947 1.00 84.12 176 VAL A CA 1
ATOM 1395 C C . VAL A 1 176 ? 19.305 7.734 -11.110 1.00 84.12 176 VAL A C 1
ATOM 1397 O O . VAL A 1 176 ? 18.290 8.132 -11.676 1.00 84.12 176 VAL A O 1
ATOM 1400 N N . PHE A 1 177 ? 19.421 7.734 -9.780 1.00 84.69 177 PHE A N 1
ATOM 1401 C CA . PHE A 1 177 ? 18.364 8.196 -8.881 1.00 84.69 177 PHE A CA 1
ATOM 1402 C C . PHE A 1 177 ? 17.971 9.651 -9.164 1.00 84.69 177 PHE A C 1
ATOM 1404 O O . PHE A 1 177 ? 16.790 9.965 -9.271 1.00 84.69 177 PHE A O 1
ATOM 1411 N N . THR A 1 178 ? 18.942 10.536 -9.392 1.00 84.88 178 THR A N 1
ATOM 1412 C CA . THR A 1 178 ? 18.680 11.944 -9.728 1.00 84.88 178 THR A CA 1
ATOM 1413 C C . THR A 1 178 ? 17.945 12.081 -11.065 1.00 84.88 178 THR A C 1
ATOM 1415 O O . THR A 1 178 ? 17.017 12.884 -11.190 1.00 84.88 178 THR A O 1
ATOM 1418 N N . VAL A 1 179 ? 18.316 11.282 -12.071 1.00 84.25 179 VAL A N 1
ATOM 1419 C CA . VAL A 1 179 ? 17.609 11.235 -13.361 1.00 84.25 179 VAL A CA 1
ATOM 1420 C C . VAL A 1 179 ? 16.196 10.679 -13.193 1.00 84.25 179 VAL A C 1
ATOM 1422 O O . VAL A 1 179 ? 15.265 11.238 -13.772 1.00 84.25 179 VAL A O 1
ATOM 1425 N N . LEU A 1 180 ? 16.018 9.630 -12.387 1.00 79.94 180 LEU A N 1
ATOM 1426 C CA . LEU A 1 180 ? 14.713 9.050 -12.068 1.00 79.94 180 LEU A CA 1
ATOM 1427 C C . LEU A 1 180 ? 13.811 10.056 -11.354 1.00 79.94 180 LEU A C 1
ATOM 1429 O O . LEU A 1 180 ? 12.655 10.178 -11.731 1.00 79.94 180 LEU A O 1
ATOM 1433 N N . VAL A 1 181 ? 14.327 10.829 -10.396 1.00 80.88 181 VAL A N 1
ATOM 1434 C CA . VAL A 1 181 ? 13.559 11.887 -9.719 1.00 80.88 181 VAL A CA 1
ATOM 1435 C C . VAL A 1 181 ? 13.182 12.997 -10.705 1.00 80.88 181 VAL A C 1
ATOM 1437 O O . VAL A 1 181 ? 12.018 13.386 -10.776 1.00 80.88 181 VAL A O 1
ATOM 1440 N N . LYS A 1 182 ? 14.124 13.465 -11.539 1.00 81.50 182 LYS A N 1
ATOM 1441 C CA . LYS A 1 182 ? 13.862 14.530 -12.527 1.00 81.50 182 LYS A CA 1
ATOM 1442 C C . LYS A 1 182 ? 12.904 14.103 -13.645 1.00 81.50 182 LYS A C 1
ATOM 1444 O O . LYS A 1 182 ? 12.083 14.903 -14.085 1.00 81.50 182 LYS A O 1
ATOM 1449 N N . LYS A 1 183 ? 12.996 12.859 -14.125 1.00 79.31 183 LYS A N 1
ATOM 1450 C CA . LYS A 1 183 ? 12.147 12.302 -15.200 1.00 79.31 183 LYS A CA 1
ATOM 1451 C C . LYS A 1 183 ? 10.976 11.461 -14.679 1.00 79.31 183 LYS A C 1
ATOM 1453 O O . LYS A 1 183 ? 10.240 10.887 -15.485 1.00 79.31 183 LYS A O 1
ATOM 1458 N N . GLY A 1 184 ? 10.776 11.406 -13.363 1.00 71.56 184 GLY A N 1
ATOM 1459 C CA . GLY A 1 184 ? 9.870 10.469 -12.694 1.00 71.56 184 GLY A CA 1
ATOM 1460 C C . GLY A 1 184 ? 8.432 10.554 -13.184 1.00 71.56 184 GLY A C 1
ATOM 1461 O O . GLY A 1 184 ? 7.797 9.528 -13.385 1.00 71.56 184 GLY A O 1
ATOM 1462 N N . ASN A 1 185 ? 7.948 11.752 -13.517 1.00 72.69 185 ASN A N 1
ATOM 1463 C CA . ASN A 1 185 ? 6.598 11.925 -14.059 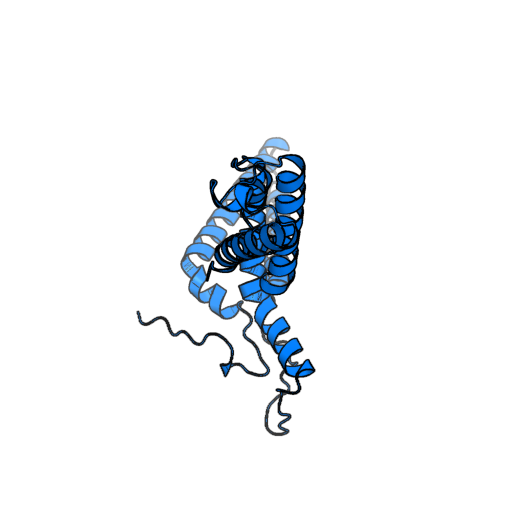1.00 72.69 185 ASN A CA 1
ATOM 1464 C C . ASN A 1 185 ? 6.408 11.290 -15.447 1.00 72.69 185 ASN A C 1
ATOM 1466 O O . ASN A 1 185 ? 5.319 10.816 -15.759 1.00 72.69 185 ASN A O 1
ATOM 1470 N N . ALA A 1 186 ? 7.439 11.277 -16.295 1.00 76.19 186 ALA A N 1
ATOM 1471 C CA . ALA A 1 186 ? 7.352 10.693 -17.635 1.00 76.19 186 ALA A CA 1
ATOM 1472 C C . ALA A 1 186 ? 7.556 9.172 -17.608 1.00 76.19 186 ALA A C 1
ATOM 1474 O O . ALA A 1 186 ? 6.857 8.446 -18.312 1.00 76.19 186 ALA A O 1
ATOM 1475 N N . LEU A 1 187 ? 8.492 8.693 -16.783 1.00 73.38 187 LEU A N 1
ATOM 1476 C CA . LEU A 1 187 ? 8.729 7.261 -16.581 1.00 73.38 187 LEU A CA 1
ATOM 1477 C C . LEU A 1 187 ? 7.567 6.607 -15.832 1.00 73.38 187 LEU A C 1
ATOM 1479 O O . LEU A 1 187 ? 7.086 5.562 -16.253 1.00 73.38 187 LEU A O 1
ATOM 1483 N N . GLY A 1 188 ? 7.055 7.271 -14.794 1.00 72.12 188 GLY A N 1
ATOM 1484 C CA . GLY A 1 188 ? 5.880 6.845 -14.042 1.00 72.12 188 GLY A CA 1
ATOM 1485 C C . GLY A 1 188 ? 4.680 6.640 -14.958 1.00 72.12 188 GLY A C 1
ATOM 1486 O O . GLY A 1 188 ? 4.122 5.556 -14.972 1.00 72.12 188 GLY A O 1
ATOM 1487 N N . LYS A 1 189 ? 4.358 7.601 -15.834 1.00 74.81 189 LYS A N 1
ATOM 1488 C CA . LYS A 1 189 ? 3.261 7.448 -16.810 1.00 74.81 189 LYS A CA 1
ATOM 1489 C C . LYS A 1 189 ? 3.402 6.244 -17.747 1.00 74.81 189 LYS A C 1
ATOM 1491 O O . LYS A 1 189 ? 2.388 5.726 -18.191 1.00 74.81 189 LYS A O 1
ATOM 1496 N N . LYS A 1 190 ? 4.628 5.829 -18.080 1.00 75.94 190 LYS A N 1
ATOM 1497 C CA . LYS A 1 190 ? 4.872 4.661 -18.944 1.00 75.94 190 LYS A CA 1
ATOM 1498 C C . LYS A 1 190 ? 4.790 3.335 -18.195 1.00 75.94 190 LYS A C 1
ATOM 1500 O O . LYS A 1 190 ? 4.506 2.319 -18.815 1.00 75.94 190 LYS A O 1
ATOM 1505 N N . LEU A 1 191 ? 5.104 3.346 -16.903 1.00 76.06 191 LEU A N 1
ATOM 1506 C CA . LEU A 1 191 ? 5.165 2.144 -16.074 1.00 76.06 191 LEU A CA 1
ATOM 1507 C C . LEU A 1 191 ? 3.855 1.892 -15.322 1.00 76.06 191 LEU A C 1
ATOM 1509 O O . LEU A 1 191 ? 3.549 0.741 -15.024 1.00 76.06 191 LEU A O 1
ATOM 1513 N N . VAL A 1 192 ? 3.093 2.947 -15.015 1.00 80.31 192 VAL A N 1
ATOM 1514 C CA . VAL A 1 192 ? 1.776 2.858 -14.375 1.00 80.31 192 VAL A CA 1
ATOM 1515 C C . VAL A 1 192 ? 0.864 1.974 -15.218 1.00 80.31 192 VAL A C 1
ATOM 1517 O O . VAL A 1 192 ? 0.713 2.186 -16.422 1.00 80.31 192 VAL A O 1
ATOM 1520 N N . ARG A 1 193 ? 0.239 0.992 -14.568 1.00 77.69 193 ARG A N 1
ATOM 1521 C CA . ARG A 1 193 ? -0.705 0.080 -15.214 1.00 77.69 193 ARG A CA 1
ATOM 1522 C C . ARG A 1 193 ? -2.128 0.548 -14.967 1.00 77.69 193 ARG A C 1
ATOM 1524 O O . ARG A 1 193 ? -2.643 0.436 -13.857 1.00 77.69 193 ARG A O 1
ATOM 1531 N N . LEU A 1 194 ? -2.747 1.055 -16.025 1.00 79.44 194 LEU A N 1
ATOM 1532 C CA . LEU A 1 194 ? -4.167 1.396 -16.068 1.00 79.44 194 LEU A CA 1
ATOM 1533 C C . LEU A 1 194 ? -5.007 0.151 -16.412 1.00 79.44 194 LEU A C 1
ATOM 1535 O O . LEU A 1 194 ? -4.470 -0.769 -17.035 1.00 79.44 194 LEU A O 1
ATOM 1539 N N . PRO A 1 195 ? -6.297 0.110 -16.027 1.00 79.94 195 PRO A N 1
ATOM 1540 C CA . PRO A 1 195 ? -7.195 -0.976 -16.414 1.00 79.94 195 PRO A CA 1
ATOM 1541 C C . PRO A 1 195 ? -7.320 -1.066 -17.940 1.00 79.94 195 PRO A C 1
ATOM 1543 O O . PRO A 1 195 ? -7.530 -0.060 -18.623 1.00 79.94 195 PRO A O 1
ATOM 1546 N N . SER A 1 196 ? -7.176 -2.277 -18.470 1.00 78.94 196 SER A N 1
ATOM 1547 C CA . SER A 1 196 ? -7.196 -2.573 -19.904 1.00 78.94 196 SER A CA 1
ATOM 1548 C C . SER A 1 196 ? -8.602 -2.869 -20.429 1.00 78.94 196 SER A C 1
ATOM 1550 O O . SER A 1 196 ? -8.922 -2.512 -21.565 1.00 78.94 196 SER A O 1
ATOM 1552 N N . LEU A 1 197 ? -9.466 -3.480 -19.609 1.00 79.44 197 LEU A N 1
ATOM 1553 C CA . LEU A 1 197 ? -10.819 -3.877 -20.009 1.00 79.44 197 LEU A CA 1
ATOM 1554 C C . LEU A 1 197 ? -11.760 -2.673 -20.070 1.00 79.44 197 LEU A C 1
ATOM 1556 O O . LEU A 1 197 ? -12.592 -2.574 -20.977 1.00 79.44 197 LEU A O 1
ATOM 1560 N N . ARG A 1 198 ? -11.623 -1.753 -19.108 1.00 76.00 198 ARG A N 1
ATOM 1561 C CA . ARG A 1 198 ? -12.437 -0.536 -18.980 1.00 76.00 198 ARG A CA 1
ATOM 1562 C C . ARG A 1 198 ? -11.561 0.676 -18.632 1.00 76.00 198 ARG A C 1
ATOM 1564 O O . ARG A 1 198 ? -11.608 1.183 -17.515 1.00 76.00 198 ARG A O 1
ATOM 1571 N N . PRO A 1 199 ? -10.794 1.212 -19.598 1.00 68.88 199 PRO A N 1
ATOM 1572 C CA . PRO A 1 199 ? -9.866 2.324 -19.351 1.00 68.88 199 PRO A CA 1
ATOM 1573 C C . PRO A 1 199 ? -10.554 3.621 -18.891 1.00 68.88 199 PRO A C 1
ATOM 1575 O O . PRO A 1 199 ? -9.924 4.462 -18.260 1.00 68.88 199 PRO A O 1
ATOM 1578 N N . GLN A 1 200 ? -11.851 3.767 -19.172 1.00 66.06 200 GLN A N 1
ATOM 1579 C CA . GLN A 1 200 ? -12.693 4.885 -18.732 1.00 66.06 200 GLN A CA 1
ATOM 1580 C C . GLN A 1 200 ? -12.984 4.902 -17.221 1.00 66.06 200 GLN A C 1
ATOM 1582 O O . GLN A 1 200 ? -13.299 5.963 -16.689 1.00 66.06 200 GLN A O 1
ATOM 1587 N N . ASP A 1 201 ? -12.856 3.756 -16.543 1.00 62.84 201 ASP A N 1
ATOM 1588 C CA . ASP A 1 201 ? -13.065 3.632 -15.095 1.00 62.84 201 ASP A CA 1
ATOM 1589 C C . ASP A 1 201 ? -11.777 3.965 -14.307 1.00 62.84 201 ASP A C 1
ATOM 1591 O O . ASP A 1 201 ? -11.818 4.220 -13.103 1.00 62.84 201 ASP A O 1
ATOM 1595 N N . GLY A 1 202 ? -10.622 4.041 -14.984 1.00 58.72 202 GLY A N 1
ATOM 1596 C CA . GLY A 1 202 ? -9.402 4.607 -14.413 1.00 58.72 202 GLY A CA 1
ATOM 1597 C C . GLY A 1 202 ? -9.538 6.122 -14.253 1.00 58.72 202 GLY A C 1
ATOM 1598 O O . GLY A 1 202 ? -10.069 6.791 -15.134 1.00 58.72 202 GLY A O 1
ATOM 1599 N N . CYS A 1 203 ? -9.049 6.688 -13.143 1.00 53.84 203 CYS A N 1
ATOM 1600 C CA . CYS A 1 203 ? -9.039 8.136 -12.897 1.00 53.84 203 CYS A CA 1
ATOM 1601 C C . CYS A 1 203 ? -8.366 8.899 -14.059 1.00 53.84 203 CYS A C 1
ATOM 1603 O O . CYS A 1 203 ? -7.161 9.146 -14.046 1.00 53.84 203 CYS A O 1
ATOM 1605 N N . MET A 1 204 ? -9.150 9.332 -15.049 1.00 49.81 204 MET A N 1
ATOM 1606 C CA . MET A 1 204 ? -8.729 10.225 -16.130 1.00 49.81 204 MET A CA 1
ATOM 1607 C C . MET A 1 204 ? -8.679 11.675 -15.637 1.00 49.81 204 MET A C 1
ATOM 1609 O O . MET A 1 204 ? -9.162 12.594 -16.298 1.00 49.81 204 MET A O 1
ATOM 1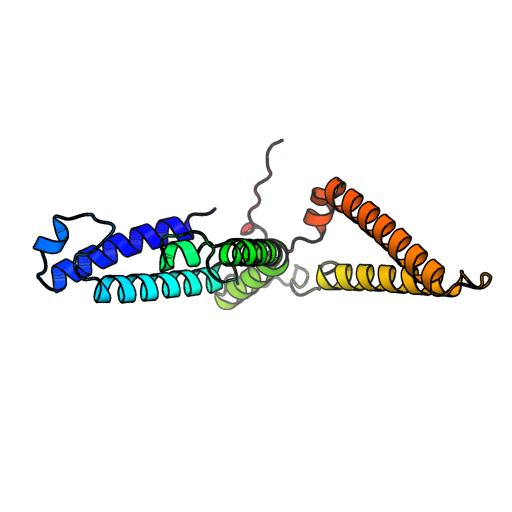613 N N . THR A 1 205 ? -8.122 11.914 -14.448 1.00 46.44 205 THR A N 1
ATOM 1614 C CA . THR A 1 205 ? -7.878 13.278 -13.991 1.00 46.44 205 THR A CA 1
ATOM 1615 C C . THR A 1 205 ? -6.705 13.835 -14.788 1.00 46.44 205 THR A C 1
ATOM 1617 O O . THR A 1 205 ? -5.532 13.716 -14.434 1.00 46.44 205 THR A O 1
ATOM 1620 N N . THR A 1 206 ? -7.016 14.461 -15.923 1.00 41.25 206 THR A N 1
ATOM 1621 C CA . THR A 1 206 ? -6.104 15.411 -16.546 1.00 41.25 206 THR A CA 1
ATOM 1622 C C . THR A 1 206 ? -5.932 16.554 -15.556 1.00 41.25 206 THR A C 1
ATOM 1624 O O . THR A 1 206 ? -6.792 17.428 -15.454 1.00 41.25 206 THR A O 1
ATOM 1627 N N . TRP A 1 207 ? -4.853 16.523 -14.775 1.00 40.28 207 TRP A N 1
ATOM 1628 C CA . TRP A 1 207 ? -4.447 17.667 -13.971 1.00 40.28 207 TRP A CA 1
ATOM 1629 C C . TRP A 1 207 ? -4.271 18.845 -14.929 1.00 40.28 207 TRP A C 1
ATOM 1631 O O . TRP A 1 207 ? -3.355 18.842 -15.756 1.00 40.28 207 TRP A O 1
ATOM 1641 N N . LYS A 1 208 ? -5.199 19.809 -14.877 1.00 34.44 208 LYS A N 1
ATOM 1642 C CA . LYS A 1 208 ? -5.010 21.095 -15.545 1.00 34.44 208 LYS A CA 1
ATOM 1643 C C . LYS A 1 208 ? -3.732 21.702 -14.964 1.00 34.44 208 LYS A C 1
ATOM 1645 O O . LYS A 1 208 ? -3.578 21.732 -13.744 1.00 34.44 208 LYS A O 1
ATOM 1650 N N . ARG A 1 209 ? -2.803 22.049 -15.857 1.00 38.06 209 ARG A N 1
ATOM 1651 C CA . ARG A 1 209 ? -1.580 22.782 -15.520 1.00 38.06 209 ARG A CA 1
ATOM 1652 C C . ARG A 1 209 ? -1.916 24.140 -14.932 1.00 38.06 209 ARG A C 1
ATOM 1654 O O . ARG A 1 209 ? -2.916 24.726 -15.402 1.00 38.06 209 ARG A O 1
#

Organism: NCBI:txid53985

Secondary structure (DSSP, 8-state):
---HHHHHHHHHHHHHHHHHHHTT-GGGGSS-TT--S-HHHHHHHHHHHHHHHHHHHHHHHSSPPTTHHHHHHSS--HHHHHHHHHHHHHHHHIIIIIHHHHHHHHHHHTT-----TTSPPTTS--S--HHHHHHHHHHHHHHHHHHHHHH--S-S-HHHHHHHHHHHHHHHHHHHHHHHHHHHHHHHHHH----SS-GGGS-------

Foldseek 3Di:
DQCLVVVLQVVLLVVVVVVCVVVVVVVQVVDDSQDGPDPVCRLVSLVVSQVVSQVVCCVPQVGGHQPSVCSNPVDDDPVSVVVNVVSVVSSVCCVFAVVLVVVQVVCVVVVVFDDDPPDPDLPPPPADEPVNVVVVVVVVLVVQLVCQLVVPPDDDDNPVSNVVSVVVSVVVVVVVVVVCVVCVVVVSVRNGRHHSRCNVPPPPPPPDD

InterPro domains:
  IPR002013 SAC domain [PS50275] (1-62)

pLDDT: mean 78.72, std 10.67, range [34.44, 91.25]